Protein AF-A0A7W1FL77-F1 (afdb_monomer)

Nearest PDB structures (foldseek):
  4cj7-assembly1_B  TM=4.999E-01  e=5.040E+00  Pyrobaculum calidifontis JCM 11548
  4zyq-assembly1_A  TM=2.667E-01  e=1.550E+00  Plasmodium falciparum FcB1/Columbia
  3t8w-assembly2_G  TM=2.573E-01  e=2.393E+00  Plasmodium falciparum 3D7
  4zy2-assembly2_G  TM=2.571E-01  e=3.473E+00  Plasmodium falciparum FcB1/Columbia
  8ez4-assembly1_D  TM=2.377E-01  e=3.264E+00  Plasmodium falciparum

pLDDT: mean 81.77, std 16.33, range [45.56, 98.44]

Mean predicted aligned error: 13.85 Å

Radius of gyration: 27.22 Å; Cα contacts (8 Å, |Δi|>4): 236; chains: 1; bounding box: 48×75×90 Å

Sequence (229 aa):
MHDPAEAAADGKIDLVPMIDCVMLLLLFFILTTKFTADEKQLAALLPTNQGQGIPSETPPVIPPKDINLVVTPTGISRGLKEVDYQHTWNEIARLRGRTPPAAALRIGGSDPLLLDGSMLSSPDKAAVQRQVDAIHAYVAQELAAREEAGDRTVQSPVHIHCFSGLSWGYALVIYDAVRAYEAQYQPTTNRTTSVLADGQRTVSFAPPRLRNHTVNGSGRELWELTNLQ

Structure (mmCIF, N/CA/C/O backbone):
data_AF-A0A7W1FL77-F1
#
_entry.id   AF-A0A7W1FL77-F1
#
loop_
_atom_site.group_PDB
_atom_site.id
_atom_site.type_symbol
_atom_site.label_atom_id
_atom_site.label_alt_id
_atom_site.label_comp_id
_atom_site.label_asym_id
_atom_site.label_entity_id
_atom_site.label_seq_id
_atom_site.pdbx_PDB_ins_code
_atom_site.Cartn_x
_atom_site.Cartn_y
_atom_site.Cartn_z
_atom_site.occupancy
_atom_site.B_iso_or_equiv
_atom_site.auth_seq_id
_atom_site.auth_comp_id
_atom_site.auth_asym_id
_atom_site.auth_atom_id
_atom_site.pdbx_PDB_model_num
ATOM 1 N N . MET A 1 1 ? -25.801 51.262 -57.758 1.00 46.28 1 MET A N 1
ATOM 2 C CA . MET A 1 1 ? -24.418 51.628 -57.399 1.00 46.28 1 MET A CA 1
ATOM 3 C C . MET A 1 1 ? -24.442 51.829 -55.894 1.00 46.28 1 MET A C 1
ATOM 5 O O . MET A 1 1 ? -24.943 52.850 -55.452 1.00 46.28 1 MET A O 1
ATOM 9 N N . HIS A 1 2 ? -24.130 50.777 -55.132 1.00 49.06 2 HIS A N 1
ATOM 10 C CA . HIS A 1 2 ? -24.169 50.805 -53.666 1.00 49.06 2 HIS A CA 1
ATOM 11 C C . HIS A 1 2 ? -22.783 51.214 -53.174 1.00 49.06 2 HIS A C 1
ATOM 13 O O . HIS A 1 2 ? -21.794 50.601 -53.577 1.00 49.06 2 HIS A O 1
ATOM 19 N N . ASP A 1 3 ? -22.728 52.283 -52.389 1.00 50.16 3 ASP A N 1
ATOM 20 C CA . ASP A 1 3 ? -21.499 52.860 -51.861 1.00 50.16 3 ASP A CA 1
ATOM 21 C C . ASP A 1 3 ? -20.977 51.994 -50.693 1.00 50.16 3 ASP A C 1
ATOM 23 O O . ASP A 1 3 ? -21.697 51.803 -49.710 1.00 50.16 3 ASP A O 1
ATOM 27 N N . PRO A 1 4 ? -19.760 51.423 -50.771 1.00 58.44 4 PRO A N 1
ATOM 28 C CA . PRO A 1 4 ? -19.198 50.577 -49.715 1.00 58.44 4 PRO A CA 1
ATOM 29 C C . PRO A 1 4 ? -18.876 51.333 -48.412 1.00 58.44 4 PRO A C 1
ATOM 31 O O . PRO A 1 4 ? -18.509 50.695 -47.425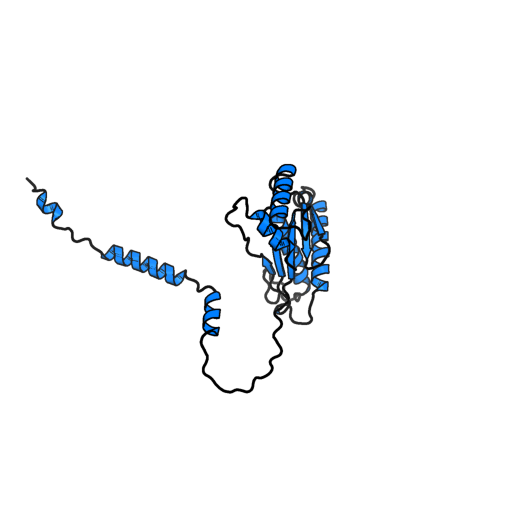 1.00 58.44 4 PRO A O 1
ATOM 34 N N . ALA A 1 5 ? -19.027 52.662 -48.376 1.00 57.00 5 ALA A N 1
ATOM 35 C CA . ALA A 1 5 ? -18.832 53.466 -47.171 1.00 57.00 5 ALA A CA 1
ATOM 36 C C . ALA A 1 5 ? -19.965 53.323 -46.130 1.00 57.00 5 ALA A C 1
ATOM 38 O O . ALA A 1 5 ? -19.712 53.479 -44.936 1.00 57.00 5 ALA A O 1
ATOM 39 N N . GLU A 1 6 ? -21.190 52.969 -46.538 1.00 53.81 6 GLU A N 1
ATOM 40 C CA . GLU A 1 6 ? -22.321 52.796 -45.604 1.00 53.81 6 GLU A CA 1
ATOM 41 C C . GLU A 1 6 ? -22.256 51.480 -44.810 1.00 53.81 6 GLU A C 1
ATOM 43 O O . GLU A 1 6 ? -22.803 51.392 -43.713 1.00 53.81 6 GLU A O 1
ATOM 48 N N . ALA A 1 7 ? -21.523 50.473 -45.296 1.00 54.53 7 ALA A N 1
ATOM 49 C CA . ALA A 1 7 ? -21.390 49.181 -44.614 1.00 54.53 7 ALA A CA 1
ATOM 50 C C . ALA A 1 7 ? -20.464 49.220 -43.379 1.00 54.53 7 ALA A C 1
ATOM 52 O O . ALA A 1 7 ? -20.457 48.279 -42.588 1.00 54.53 7 ALA A O 1
ATOM 53 N N . ALA A 1 8 ? -19.684 50.291 -43.199 1.00 54.88 8 ALA A N 1
ATOM 54 C CA . ALA A 1 8 ? -18.751 50.441 -42.078 1.00 54.88 8 ALA A CA 1
ATOM 55 C C . ALA A 1 8 ? -19.308 51.287 -40.914 1.00 54.88 8 ALA A C 1
ATOM 57 O O . ALA A 1 8 ? -18.666 51.376 -39.867 1.00 54.88 8 ALA A O 1
ATOM 58 N N . ALA A 1 9 ? -20.482 51.910 -41.078 1.00 52.78 9 ALA A N 1
ATOM 59 C CA . ALA A 1 9 ? -21.032 52.866 -40.114 1.00 52.78 9 ALA A CA 1
ATOM 60 C C . ALA A 1 9 ? -21.918 52.237 -39.023 1.00 52.78 9 ALA A C 1
ATOM 62 O O . ALA A 1 9 ? -22.192 52.898 -38.024 1.00 52.78 9 ALA A O 1
ATOM 63 N N . ASP A 1 10 ? -22.307 50.965 -39.152 1.00 55.25 10 ASP A N 1
ATOM 64 C CA . ASP A 1 10 ? -23.165 50.282 -38.169 1.00 55.25 10 ASP A CA 1
ATOM 65 C C . ASP A 1 10 ? -22.363 49.383 -37.208 1.00 55.25 10 ASP A C 1
ATOM 67 O O . ASP A 1 10 ? -22.782 48.305 -36.789 1.00 55.25 10 ASP A O 1
ATOM 71 N N . GLY A 1 11 ? -21.161 49.844 -36.846 1.00 60.62 11 GLY A N 1
ATOM 72 C CA . GLY A 1 11 ? -20.242 49.220 -35.887 1.00 60.62 11 GLY A CA 1
ATOM 73 C C . GLY A 1 11 ? -20.723 49.276 -34.433 1.00 60.62 11 GLY A C 1
ATOM 74 O O . GLY A 1 11 ? -19.930 49.527 -33.524 1.00 60.62 11 GLY A O 1
ATOM 75 N N . LYS A 1 12 ? -22.017 49.063 -34.186 1.00 62.78 12 LYS A N 1
ATOM 76 C CA . LYS A 1 12 ? -22.573 48.910 -32.844 1.00 62.78 12 LYS A CA 1
ATOM 77 C C . LYS A 1 12 ? -22.552 47.424 -32.502 1.00 62.78 12 LYS A C 1
ATOM 79 O O . LYS A 1 12 ? -23.529 46.711 -32.698 1.00 62.78 12 LYS A O 1
ATOM 84 N N . ILE A 1 13 ? -21.392 46.950 -32.044 1.00 66.62 13 ILE A N 1
ATOM 85 C CA . ILE A 1 13 ? -21.241 45.581 -31.539 1.00 66.62 13 ILE A CA 1
ATOM 86 C C . ILE A 1 13 ? -22.261 45.403 -30.414 1.00 66.62 13 ILE A C 1
ATOM 88 O O . ILE A 1 13 ? -22.186 46.087 -29.393 1.00 66.62 13 ILE A O 1
ATOM 92 N N . ASP A 1 14 ? -23.234 44.519 -30.619 1.00 63.75 14 ASP A N 1
ATOM 93 C CA . ASP A 1 14 ? -24.174 44.144 -29.575 1.00 63.75 14 ASP A CA 1
ATOM 94 C C . ASP A 1 14 ? -23.405 43.342 -28.519 1.00 63.75 14 ASP A C 1
ATOM 96 O O . ASP A 1 14 ? -22.949 42.225 -28.766 1.00 63.75 14 ASP A O 1
ATOM 100 N N . LEU A 1 15 ? -23.168 43.965 -27.365 1.00 70.44 15 LEU A N 1
ATOM 101 C CA . LEU A 1 15 ? -22.388 43.388 -26.268 1.00 70.44 15 LEU A CA 1
ATOM 102 C C . LEU A 1 15 ? -23.236 42.477 -25.371 1.00 70.44 15 LEU A C 1
ATOM 104 O O . LEU A 1 15 ? -22.684 41.813 -24.493 1.00 70.44 15 LEU A O 1
ATOM 108 N N . VAL A 1 16 ? -24.555 42.410 -25.586 1.00 80.69 16 VAL A N 1
ATOM 109 C CA . VAL A 1 16 ? -25.473 41.584 -24.786 1.00 80.69 16 VAL A CA 1
ATOM 110 C C . VAL A 1 16 ? -25.066 40.097 -24.775 1.00 80.69 16 VAL A C 1
ATOM 112 O O . VAL A 1 16 ? -24.991 39.531 -23.682 1.00 80.69 16 VAL A O 1
ATOM 115 N N . PRO A 1 17 ? -24.676 39.464 -25.903 1.00 80.75 17 PRO A N 1
ATOM 116 C CA . PRO A 1 17 ? -24.205 38.077 -25.901 1.00 80.75 17 PRO A CA 1
ATOM 117 C C . PRO A 1 17 ? -22.869 37.889 -25.166 1.00 80.75 17 PRO A C 1
ATOM 119 O O . PRO A 1 17 ? -22.618 36.837 -24.581 1.00 80.75 17 PRO A O 1
ATOM 122 N N . MET A 1 18 ? -21.996 38.905 -25.169 1.00 81.25 18 MET A N 1
ATOM 123 C CA . MET A 1 18 ? -20.723 38.841 -24.441 1.00 81.25 18 MET A CA 1
ATOM 124 C C . MET A 1 18 ? -20.934 38.914 -22.930 1.00 81.25 18 MET A C 1
ATOM 126 O O . MET A 1 18 ? -20.245 38.213 -22.190 1.00 81.25 18 MET A O 1
ATOM 130 N N . ILE A 1 19 ? -21.893 39.723 -22.472 1.00 88.00 19 ILE A N 1
ATOM 131 C CA . ILE A 1 19 ? -22.232 39.827 -21.049 1.00 88.00 19 ILE A CA 1
ATOM 132 C C . ILE A 1 19 ? -22.767 38.488 -20.534 1.00 88.00 19 ILE A C 1
ATOM 134 O O . ILE A 1 19 ? -22.337 38.043 -19.472 1.00 88.00 19 ILE A O 1
ATOM 138 N N . ASP A 1 20 ? -23.631 37.817 -21.299 1.00 84.25 20 ASP A N 1
ATOM 139 C CA . ASP A 1 20 ? -24.201 36.527 -20.894 1.00 84.25 20 ASP A CA 1
ATOM 140 C C . ASP A 1 20 ? -23.119 35.433 -20.799 1.00 84.25 20 ASP A C 1
ATOM 142 O O . ASP A 1 20 ? -23.011 34.725 -19.796 1.00 84.25 20 ASP A O 1
ATOM 146 N N . CYS A 1 21 ? -22.198 35.383 -21.769 1.00 84.75 21 CYS A N 1
ATOM 147 C CA . CYS A 1 21 ? -21.035 34.491 -21.714 1.00 84.75 21 CYS A CA 1
ATOM 148 C C . CYS A 1 21 ? -20.129 34.753 -20.498 1.00 84.75 21 CYS A C 1
ATOM 150 O O . CYS A 1 21 ? -19.699 33.808 -19.837 1.00 84.75 21 CYS A O 1
ATOM 152 N N . VAL A 1 22 ? -19.834 36.016 -20.174 1.00 89.75 22 VAL A N 1
ATOM 153 C CA . VAL A 1 22 ? -18.987 36.354 -19.015 1.00 89.75 22 VAL A CA 1
ATOM 154 C C . VAL A 1 22 ? -19.697 36.030 -17.696 1.00 89.75 22 VAL A C 1
ATOM 156 O O . VAL A 1 22 ? -19.070 35.495 -16.780 1.00 89.75 22 VAL A O 1
ATOM 159 N N . MET A 1 23 ? -21.004 36.286 -17.606 1.00 90.25 23 MET A N 1
ATOM 160 C CA . MET A 1 23 ? -21.808 35.957 -16.427 1.00 90.25 23 MET A CA 1
ATOM 161 C C . MET A 1 23 ? -21.875 34.449 -16.184 1.00 90.25 23 MET A C 1
ATOM 163 O O . MET A 1 23 ? -21.669 34.008 -15.053 1.00 90.25 23 MET A O 1
ATOM 167 N N . LEU A 1 24 ? -22.085 33.648 -17.232 1.00 86.88 24 LEU A N 1
ATOM 168 C CA . LEU A 1 24 ? -22.097 32.188 -17.125 1.00 86.88 24 LEU A CA 1
ATOM 169 C C . LEU A 1 24 ? -20.735 31.628 -16.697 1.00 86.88 24 LEU A C 1
ATOM 171 O O . LEU A 1 24 ? -20.688 30.711 -15.876 1.00 86.88 24 LEU A O 1
ATOM 175 N N . LEU A 1 25 ? -19.630 32.204 -17.180 1.00 89.81 25 LEU A N 1
ATOM 176 C CA . LEU A 1 25 ? -18.284 31.812 -16.752 1.00 89.81 25 LEU A CA 1
ATOM 177 C C . LEU A 1 25 ? -18.031 32.138 -15.274 1.00 89.81 25 LEU A C 1
ATOM 179 O O . LEU A 1 25 ? -17.494 31.300 -14.551 1.00 89.81 25 LEU A O 1
ATOM 183 N N . LEU A 1 26 ? -18.450 33.313 -14.798 1.00 89.56 26 LEU A N 1
ATOM 184 C CA . LEU A 1 26 ? -18.316 33.682 -13.385 1.00 89.56 26 LEU A CA 1
ATOM 185 C C . LEU A 1 26 ? -19.172 32.796 -12.474 1.00 89.56 26 LEU A C 1
ATOM 187 O O . LEU A 1 26 ? -18.701 32.358 -11.426 1.00 89.56 26 LEU A O 1
ATOM 191 N N . LEU A 1 27 ? -20.403 32.489 -12.883 1.00 88.94 27 LEU A N 1
ATOM 192 C CA . LEU A 1 27 ? -21.316 31.643 -12.113 1.00 88.94 27 LEU A CA 1
ATOM 193 C C . LEU A 1 27 ? -20.817 30.190 -12.070 1.00 88.94 27 LEU A C 1
ATOM 195 O O . LEU A 1 27 ? -20.848 29.554 -11.016 1.00 88.94 27 LEU A O 1
ATOM 199 N N . PHE A 1 28 ? -20.257 29.696 -13.179 1.00 88.19 28 PHE A N 1
ATOM 200 C CA . PHE A 1 28 ? -19.547 28.420 -13.221 1.00 88.19 28 PHE A CA 1
ATOM 201 C C . PHE A 1 28 ? -18.339 28.407 -12.278 1.00 88.19 28 PHE A C 1
ATOM 203 O O . PHE A 1 28 ? -18.186 27.450 -11.518 1.00 88.19 28 PHE A O 1
ATOM 210 N N . PHE A 1 29 ? -17.510 29.459 -12.269 1.00 83.44 29 PHE A N 1
ATOM 211 C CA . PHE A 1 29 ? -16.387 29.547 -11.335 1.00 83.44 29 PHE A CA 1
ATOM 212 C C . PHE A 1 29 ? -16.861 29.554 -9.883 1.00 83.44 29 PHE A C 1
ATOM 214 O O . PHE A 1 29 ? -16.390 28.718 -9.133 1.00 83.44 29 PHE A O 1
ATOM 221 N N . ILE A 1 30 ? -17.844 30.373 -9.499 1.00 84.06 30 ILE A N 1
ATOM 222 C CA . ILE A 1 30 ? -18.366 30.414 -8.118 1.00 84.06 30 ILE A CA 1
ATOM 223 C C . ILE A 1 30 ? -18.933 29.053 -7.675 1.00 84.06 30 ILE A C 1
ATOM 225 O O . ILE A 1 30 ? -18.724 28.636 -6.536 1.00 84.06 30 ILE A O 1
ATOM 229 N N . LEU A 1 31 ? -19.632 28.337 -8.564 1.00 81.38 31 LEU A N 1
ATOM 230 C CA . LEU A 1 31 ? -20.202 27.022 -8.249 1.00 81.38 31 LEU A CA 1
ATOM 231 C C . LEU A 1 31 ? -19.157 25.898 -8.203 1.00 81.38 31 LEU A C 1
ATOM 233 O O . LEU A 1 31 ? -19.352 24.915 -7.486 1.00 81.38 31 LEU A O 1
ATOM 237 N N . THR A 1 32 ? -18.069 26.009 -8.969 1.00 79.25 32 THR A N 1
ATOM 238 C CA . THR A 1 32 ? -17.025 24.971 -9.052 1.00 79.25 32 THR A CA 1
ATOM 239 C C . THR A 1 32 ? -15.808 25.257 -8.181 1.00 79.25 32 THR A C 1
ATOM 241 O O . THR A 1 32 ? -15.077 24.318 -7.850 1.00 79.25 32 THR A O 1
ATOM 244 N N . THR A 1 33 ? -15.616 26.499 -7.725 1.00 76.69 33 THR A N 1
ATOM 245 C CA . THR A 1 33 ? -14.686 26.837 -6.648 1.00 76.69 33 THR A CA 1
ATOM 246 C C . THR A 1 33 ? -15.228 26.255 -5.355 1.00 76.69 33 THR A C 1
ATOM 248 O O . THR A 1 33 ? -15.944 26.895 -4.587 1.00 76.69 33 THR A O 1
ATOM 251 N N . LYS A 1 34 ? -14.890 24.995 -5.099 1.00 55.66 34 LYS A N 1
ATOM 252 C CA . LYS A 1 34 ? -14.941 24.470 -3.745 1.00 55.66 34 LYS A CA 1
ATOM 253 C C . LYS A 1 34 ? -13.820 25.146 -2.977 1.00 55.66 34 LYS A C 1
ATOM 255 O O . LYS A 1 34 ? -12.656 24.922 -3.297 1.00 55.66 34 LYS A O 1
ATOM 260 N N . PHE A 1 35 ? -14.175 25.945 -1.976 1.00 56.44 35 PHE A N 1
ATOM 261 C CA . PHE A 1 35 ? -13.232 26.360 -0.947 1.00 56.44 35 PHE A CA 1
ATOM 262 C C . PHE A 1 35 ? -12.534 25.105 -0.413 1.00 56.44 35 PHE A C 1
ATOM 264 O O . PHE A 1 35 ? -13.157 24.241 0.212 1.00 56.44 35 PHE A O 1
ATOM 271 N N . THR A 1 36 ? -11.258 24.943 -0.753 1.00 56.34 36 THR A N 1
ATOM 272 C CA . THR A 1 36 ? -10.418 23.877 -0.219 1.00 56.34 36 THR A CA 1
ATOM 273 C C . THR A 1 36 ? -10.230 24.106 1.277 1.00 56.34 36 THR A C 1
ATOM 275 O O . THR A 1 36 ? -10.172 25.243 1.740 1.00 56.34 36 THR A O 1
ATOM 278 N N . ALA A 1 37 ? -10.161 23.017 2.046 1.00 56.38 37 ALA A N 1
ATOM 279 C CA . ALA A 1 37 ? -10.146 23.032 3.511 1.00 56.38 37 ALA A CA 1
ATOM 280 C C . ALA A 1 37 ? -9.036 23.904 4.140 1.00 56.38 37 ALA A C 1
ATOM 282 O O . ALA A 1 37 ? -9.157 24.277 5.306 1.00 56.38 37 ALA A O 1
ATOM 283 N N . ASP A 1 38 ? -8.015 24.286 3.371 1.00 53.72 38 ASP A N 1
ATOM 284 C CA . ASP A 1 38 ? -6.902 25.123 3.823 1.00 53.72 38 ASP A CA 1
ATOM 285 C C . ASP A 1 38 ? -7.310 26.559 4.206 1.00 53.72 38 ASP A C 1
ATOM 287 O O . ASP A 1 38 ? -6.657 27.173 5.046 1.00 53.72 38 ASP A O 1
ATOM 291 N N . GLU A 1 39 ? -8.440 27.092 3.724 1.00 54.25 39 GLU A N 1
ATOM 292 C CA . GLU A 1 39 ? -8.909 28.420 4.165 1.00 54.25 39 GLU A CA 1
ATOM 293 C C . GLU A 1 39 ? -9.505 28.422 5.583 1.00 54.25 39 GLU A C 1
ATOM 295 O O . GLU A 1 39 ? -9.549 29.465 6.240 1.00 54.25 39 GLU A O 1
ATOM 300 N N . LYS A 1 40 ? -9.879 27.254 6.130 1.00 53.00 40 LYS A N 1
ATOM 301 C CA . LYS A 1 40 ? -10.282 27.157 7.545 1.00 53.00 40 LYS A CA 1
ATOM 302 C C . LYS A 1 40 ? -9.113 27.382 8.506 1.00 53.00 40 LYS A C 1
ATOM 304 O O . LYS A 1 40 ? -9.356 27.724 9.661 1.00 53.00 40 LYS A O 1
ATOM 309 N N . GLN A 1 41 ? -7.865 27.247 8.052 1.00 54.91 41 GLN A N 1
ATOM 310 C CA . GLN A 1 41 ? -6.692 27.534 8.883 1.00 54.91 41 GLN A CA 1
ATOM 311 C C . GLN A 1 41 ? -6.438 29.041 9.043 1.00 54.91 41 GLN A C 1
ATOM 313 O O . GLN A 1 41 ? -5.913 29.462 10.071 1.00 54.91 41 GLN A O 1
ATOM 318 N N . LEU A 1 42 ? -6.879 29.880 8.097 1.00 53.84 42 LEU A N 1
ATOM 319 C CA . LEU A 1 42 ? -6.749 31.340 8.217 1.00 53.84 42 LEU A CA 1
ATOM 320 C C . LEU A 1 42 ? -7.703 31.935 9.264 1.00 53.84 42 LEU A C 1
ATOM 322 O O . LEU A 1 42 ? -7.358 32.921 9.911 1.00 53.84 42 LEU A O 1
ATOM 326 N N . ALA A 1 43 ? -8.854 31.302 9.513 1.00 54.22 43 ALA A N 1
ATOM 327 C CA . ALA A 1 43 ? -9.754 31.701 10.598 1.00 54.22 43 ALA A CA 1
ATOM 328 C C . ALA A 1 43 ? -9.144 31.480 11.999 1.00 54.22 43 ALA A C 1
ATOM 330 O O . ALA A 1 43 ? -9.544 32.155 12.943 1.00 54.22 43 ALA A O 1
ATOM 331 N N . ALA A 1 44 ? -8.149 30.591 12.131 1.00 58.19 44 ALA A N 1
ATOM 332 C CA . ALA A 1 44 ? -7.412 30.369 13.379 1.00 58.19 44 ALA A CA 1
ATOM 333 C C . ALA A 1 44 ? -6.303 31.411 13.631 1.00 58.19 44 ALA A C 1
ATOM 335 O O . ALA A 1 44 ? -5.767 31.478 14.735 1.00 58.19 44 ALA A O 1
ATOM 336 N N . LEU A 1 45 ? -5.961 32.230 12.628 1.00 54.41 45 LEU A N 1
ATOM 337 C CA . LEU A 1 45 ? -4.972 33.310 12.737 1.00 54.41 45 LEU A CA 1
ATOM 338 C C . LEU A 1 45 ? -5.602 34.683 13.002 1.00 54.41 45 LEU A C 1
ATOM 340 O O . LEU A 1 45 ? -4.880 35.659 13.209 1.00 54.41 45 LEU A O 1
ATOM 344 N N . LEU A 1 46 ? -6.933 34.778 13.021 1.00 52.81 46 LEU A N 1
ATOM 345 C CA . LEU A 1 46 ? -7.605 35.985 13.482 1.00 52.81 46 LEU A CA 1
ATOM 346 C C . LEU A 1 46 ? -7.581 35.993 15.016 1.00 52.81 46 LEU A C 1
ATOM 348 O O . LEU A 1 46 ? -8.063 35.037 15.625 1.00 52.81 46 LEU A O 1
ATOM 352 N N . PRO A 1 47 ? -7.042 37.042 15.664 1.00 48.62 47 PRO A N 1
ATOM 353 C CA . PRO A 1 47 ? -7.056 37.138 17.114 1.00 48.62 47 PRO A CA 1
ATOM 354 C C . PRO A 1 47 ? -8.511 37.252 17.576 1.00 48.62 47 PRO A C 1
ATOM 356 O O . PRO A 1 47 ? -9.124 38.318 17.511 1.00 48.62 47 PRO A O 1
ATOM 359 N N . THR A 1 48 ? -9.092 36.140 18.025 1.00 57.47 48 THR A N 1
ATOM 360 C CA . THR A 1 48 ? -10.372 36.163 18.725 1.00 57.47 48 THR A CA 1
ATOM 361 C C . THR A 1 48 ? -10.169 36.946 20.011 1.00 57.47 48 THR A C 1
ATOM 363 O O . THR A 1 48 ? -9.284 36.622 20.803 1.00 57.47 48 THR A O 1
ATOM 366 N N . ASN A 1 49 ? -10.958 38.009 20.159 1.00 46.84 49 ASN A N 1
ATOM 367 C CA . ASN A 1 49 ? -10.950 38.938 21.279 1.00 46.84 49 ASN A CA 1
ATOM 368 C C . ASN A 1 49 ? -10.592 38.281 22.617 1.00 46.84 49 ASN A C 1
ATOM 370 O O . ASN A 1 49 ? -11.189 37.292 23.038 1.00 46.84 49 ASN A O 1
ATOM 374 N N . GLN A 1 50 ? -9.626 38.911 23.278 1.00 51.44 50 GLN A N 1
ATOM 375 C CA . GLN A 1 50 ? -9.167 38.645 24.629 1.00 51.44 50 GLN A CA 1
ATOM 376 C C . GLN A 1 50 ? -10.344 38.605 25.616 1.00 51.44 50 GLN A C 1
ATOM 378 O O . GLN A 1 50 ? -10.847 39.636 26.054 1.00 51.44 50 GLN A O 1
ATOM 383 N N . GLY A 1 51 ? -10.747 37.399 26.002 1.00 45.56 51 GLY A N 1
ATOM 384 C CA . GLY A 1 51 ? -11.390 37.133 27.280 1.00 45.56 51 GLY A CA 1
ATOM 385 C C . GLY A 1 51 ? -10.409 36.324 28.115 1.00 45.56 51 GLY A C 1
ATOM 386 O O . GLY A 1 51 ? -10.057 35.214 27.729 1.00 45.56 51 GLY A O 1
ATOM 387 N N . GLN A 1 52 ? -9.939 36.892 29.225 1.00 50.94 52 GLN A N 1
ATOM 388 C CA . GLN A 1 52 ? -9.129 36.210 30.237 1.00 50.94 52 GLN A CA 1
ATOM 389 C C . GLN A 1 52 ? -9.960 35.098 30.900 1.00 50.94 52 GLN A C 1
ATOM 391 O O . GLN A 1 52 ? -10.493 35.258 31.994 1.00 50.94 52 GLN A O 1
ATOM 396 N N . GLY A 1 53 ? -10.108 33.974 30.208 1.00 48.97 53 GLY A N 1
ATOM 397 C CA . GLY A 1 53 ? -10.474 32.700 30.799 1.00 48.97 53 GLY A CA 1
ATOM 398 C C . GLY A 1 53 ? -9.191 31.988 31.190 1.00 48.97 53 GLY A C 1
ATOM 399 O O . GLY A 1 53 ? -8.289 31.839 30.370 1.00 48.97 53 GLY A O 1
ATOM 400 N N . ILE A 1 54 ? -9.103 31.599 32.457 1.00 49.66 54 ILE A N 1
ATOM 401 C CA . ILE A 1 54 ? -8.070 30.730 33.030 1.00 49.66 54 ILE A CA 1
ATOM 402 C C . ILE A 1 54 ? -7.745 29.610 32.024 1.00 49.66 54 ILE A C 1
ATOM 404 O O . ILE A 1 54 ? -8.692 28.999 31.521 1.00 49.66 54 ILE A O 1
ATOM 408 N N . PRO A 1 55 ? -6.465 29.329 31.707 1.00 46.91 55 PRO A N 1
ATOM 409 C CA . PRO A 1 55 ? -6.130 28.216 30.833 1.00 46.91 55 PRO A CA 1
ATOM 410 C C . PRO A 1 55 ? -6.602 26.937 31.521 1.00 46.91 55 PRO A C 1
ATOM 412 O O . PRO A 1 55 ? -6.001 26.466 32.483 1.00 46.91 55 PRO A O 1
ATOM 415 N N . SER A 1 56 ? -7.727 26.399 31.057 1.00 51.47 56 SER A N 1
ATOM 416 C CA . SER A 1 56 ? -8.029 24.996 31.268 1.00 51.47 56 SER A CA 1
ATOM 417 C C . SER A 1 56 ? -6.891 24.254 30.584 1.00 51.47 56 SER A C 1
ATOM 419 O O . SER A 1 56 ? -6.718 24.376 29.372 1.00 51.47 56 SER A O 1
ATOM 421 N N . GLU A 1 57 ? -6.064 23.570 31.373 1.00 50.06 57 GLU A N 1
ATOM 422 C CA . GLU A 1 57 ? -5.116 22.571 30.891 1.00 50.06 57 GLU A CA 1
ATOM 423 C C . GLU A 1 57 ? -5.922 21.457 30.217 1.00 50.06 57 GLU A C 1
ATOM 425 O O . GLU A 1 57 ? -6.173 20.396 30.784 1.00 50.06 57 GLU A O 1
ATOM 430 N N . THR A 1 58 ? -6.401 21.706 29.001 1.00 57.31 58 THR A N 1
ATOM 431 C CA . THR A 1 58 ? -6.804 20.627 28.118 1.00 57.31 58 THR A CA 1
ATOM 432 C C . THR A 1 58 ? -5.540 19.815 27.867 1.00 57.31 58 THR A C 1
ATOM 434 O O . THR A 1 58 ? -4.559 20.393 27.381 1.00 57.31 58 THR A O 1
ATOM 437 N N . PRO A 1 59 ? -5.517 18.516 28.221 1.00 61.78 59 PRO A N 1
ATOM 438 C CA . PRO A 1 59 ? -4.373 17.674 27.929 1.00 61.78 59 PRO A CA 1
ATOM 439 C C . PRO A 1 59 ? -4.063 17.783 26.432 1.00 61.78 59 PRO A C 1
ATOM 441 O O . PRO A 1 59 ? -4.999 17.890 25.631 1.00 61.78 59 PRO A O 1
ATOM 444 N N . PRO A 1 60 ? -2.777 17.816 26.046 1.00 61.44 60 PRO A N 1
ATOM 445 C CA . PRO A 1 60 ? -2.396 17.959 24.651 1.00 61.44 60 PRO A CA 1
ATOM 446 C C . PRO A 1 60 ? -3.117 16.883 23.842 1.00 61.44 60 PRO A C 1
ATOM 448 O O . PRO A 1 60 ? -2.960 15.693 24.112 1.00 61.44 60 PRO A O 1
ATOM 451 N N . VAL A 1 61 ? -3.946 17.307 22.885 1.00 59.38 61 VAL A N 1
ATOM 452 C CA . VAL A 1 61 ? -4.592 16.405 21.931 1.00 59.38 61 VAL A CA 1
ATOM 453 C C . VAL A 1 61 ? -3.468 15.807 21.096 1.00 59.38 61 VAL A C 1
ATOM 455 O O . VAL A 1 61 ? -2.958 16.448 20.180 1.00 59.38 61 VAL A O 1
ATOM 458 N N . ILE A 1 62 ? -3.016 14.613 21.476 1.00 60.06 62 ILE A N 1
ATOM 459 C CA . ILE A 1 62 ? -2.047 13.850 20.698 1.00 60.06 62 ILE A CA 1
ATOM 460 C C . ILE A 1 62 ? -2.771 13.493 19.395 1.00 60.06 62 ILE A C 1
ATOM 462 O O . ILE A 1 62 ? -3.805 12.823 19.459 1.00 60.06 62 ILE A O 1
ATOM 466 N N . PRO A 1 63 ? -2.310 13.978 18.229 1.00 59.25 63 PRO A N 1
ATOM 467 C CA . PRO A 1 63 ? -2.954 13.649 16.969 1.00 59.25 63 PRO A CA 1
ATOM 468 C C . PRO A 1 63 ? -2.955 12.123 16.787 1.00 59.25 63 PRO A C 1
ATOM 470 O O . PRO A 1 63 ? -1.947 11.487 17.118 1.00 59.25 63 PRO A O 1
ATOM 473 N N . PRO A 1 64 ? -4.059 11.530 16.292 1.00 64.25 64 PRO A N 1
ATOM 474 C CA . PRO A 1 64 ? -4.143 10.093 16.067 1.00 64.25 64 PRO A CA 1
ATOM 475 C C . PRO A 1 64 ? -2.952 9.619 15.241 1.00 64.25 64 PRO A C 1
ATOM 477 O O . PRO A 1 64 ? -2.579 10.244 14.247 1.00 64.25 64 PRO A O 1
ATOM 480 N N . LYS A 1 65 ? -2.319 8.530 15.671 1.00 84.25 65 LYS A N 1
ATOM 481 C CA . LYS A 1 65 ? -1.176 7.980 14.952 1.00 84.25 65 LYS A CA 1
ATOM 482 C C . LYS A 1 65 ? -1.678 7.242 13.716 1.00 84.25 65 LYS A C 1
ATOM 484 O O . LYS A 1 65 ? -2.154 6.117 13.837 1.00 84.25 65 LYS A O 1
ATOM 489 N N . ASP A 1 66 ? -1.545 7.859 12.550 1.00 91.25 66 ASP A N 1
ATOM 490 C CA . ASP A 1 66 ? -1.890 7.265 11.257 1.00 91.25 66 ASP A CA 1
ATOM 491 C C . ASP A 1 66 ? -1.235 5.886 11.052 1.00 91.25 66 ASP A C 1
ATOM 493 O O . ASP A 1 66 ? -0.054 5.682 11.354 1.00 91.25 66 ASP A O 1
ATOM 497 N N . ILE A 1 67 ? -1.989 4.931 10.494 1.00 94.56 67 ILE A N 1
ATOM 498 C CA . ILE A 1 67 ? -1.456 3.623 10.099 1.00 94.56 67 ILE A CA 1
ATOM 499 C C . ILE A 1 67 ? -1.098 3.657 8.615 1.00 94.56 67 ILE A C 1
ATOM 501 O O . ILE A 1 67 ? -1.963 3.593 7.739 1.00 94.56 67 ILE A O 1
ATOM 505 N N . ASN A 1 68 ? 0.202 3.712 8.334 1.00 95.44 68 ASN A N 1
ATOM 506 C CA . ASN A 1 68 ? 0.728 3.745 6.974 1.00 95.44 68 ASN A CA 1
ATOM 507 C C . ASN A 1 68 ? 1.016 2.328 6.450 1.00 95.44 68 ASN A C 1
ATOM 509 O O . ASN A 1 68 ? 1.888 1.622 6.968 1.00 95.44 68 ASN A O 1
ATOM 513 N N . LEU A 1 69 ? 0.303 1.933 5.392 1.00 97.00 69 LEU A N 1
ATOM 514 C CA . LEU A 1 69 ? 0.570 0.729 4.604 1.00 97.00 69 LEU A CA 1
ATOM 515 C C . LEU A 1 69 ? 1.349 1.166 3.372 1.00 97.00 69 LEU A C 1
ATOM 517 O O . LEU A 1 69 ? 0.819 1.865 2.513 1.00 97.00 69 LEU A O 1
ATOM 521 N N . VAL A 1 70 ? 2.615 0.781 3.299 1.00 96.44 70 VAL A N 1
ATOM 522 C CA . VAL A 1 70 ? 3.552 1.243 2.279 1.00 96.44 70 VAL A CA 1
ATOM 523 C C . VAL A 1 70 ? 3.913 0.091 1.353 1.00 96.44 70 VAL A C 1
ATOM 525 O O . VAL A 1 70 ? 4.387 -0.947 1.809 1.00 96.44 70 VAL A O 1
ATOM 528 N N . VAL A 1 71 ? 3.733 0.298 0.051 1.00 96.19 71 VAL A N 1
ATOM 529 C CA . VAL A 1 71 ? 4.072 -0.662 -1.002 1.00 96.19 71 VAL A CA 1
ATOM 530 C C . VAL A 1 71 ? 5.210 -0.111 -1.849 1.00 96.19 71 VAL A C 1
ATOM 532 O O . VAL A 1 71 ? 5.039 0.875 -2.571 1.00 96.19 71 VAL A O 1
ATOM 535 N N . THR A 1 72 ? 6.364 -0.767 -1.785 1.00 95.50 72 THR A N 1
ATOM 536 C CA . THR A 1 72 ? 7.565 -0.421 -2.560 1.00 95.50 72 THR A CA 1
ATOM 537 C C . THR A 1 72 ? 7.991 -1.585 -3.454 1.00 95.50 72 THR A C 1
ATOM 539 O O . THR A 1 72 ? 7.614 -2.729 -3.205 1.00 95.50 72 THR A O 1
ATOM 542 N N . PRO A 1 73 ? 8.763 -1.349 -4.528 1.00 94.94 73 PRO A N 1
ATOM 543 C CA . PRO A 1 73 ? 9.348 -2.445 -5.288 1.00 94.94 73 PRO A CA 1
ATOM 544 C C . PRO A 1 73 ? 10.348 -3.231 -4.427 1.00 94.94 73 PRO A C 1
ATOM 546 O O . PRO A 1 73 ? 11.029 -2.673 -3.565 1.00 94.94 73 PRO A O 1
ATOM 549 N N . THR A 1 74 ? 10.463 -4.538 -4.667 1.00 94.06 74 THR A N 1
ATOM 550 C CA . THR A 1 74 ? 11.477 -5.369 -3.990 1.00 94.06 74 THR A CA 1
ATOM 551 C C . THR A 1 74 ? 12.896 -4.913 -4.337 1.00 94.06 74 THR A C 1
ATOM 553 O O . THR A 1 74 ? 13.142 -4.513 -5.475 1.00 94.06 74 THR A O 1
ATOM 556 N N . GLY A 1 75 ? 13.838 -5.066 -3.403 1.00 89.69 75 GLY A N 1
ATOM 557 C CA . GLY A 1 75 ? 15.245 -4.681 -3.596 1.00 89.69 75 GLY A CA 1
ATOM 558 C C . GLY A 1 75 ? 15.563 -3.243 -3.177 1.00 89.69 75 GLY A C 1
ATOM 559 O O . GLY A 1 75 ? 16.698 -2.803 -3.317 1.00 89.69 75 GLY A O 1
ATOM 560 N N . ILE A 1 76 ? 14.577 -2.523 -2.643 1.00 90.69 76 ILE A N 1
ATOM 561 C CA . ILE A 1 76 ? 14.753 -1.194 -2.065 1.00 90.69 76 ILE A CA 1
ATOM 562 C C . ILE A 1 76 ? 15.067 -1.326 -0.570 1.00 90.69 76 ILE A C 1
ATOM 564 O O . ILE A 1 76 ? 14.209 -1.730 0.216 1.00 90.69 76 ILE A O 1
ATOM 568 N N . SER A 1 77 ? 16.293 -0.977 -0.180 1.00 88.38 77 SER A N 1
ATOM 569 C CA . SER A 1 77 ? 16.743 -0.972 1.220 1.00 88.38 77 SER A CA 1
ATOM 570 C C . SER A 1 77 ? 16.505 0.385 1.877 1.00 88.38 77 SER A C 1
ATOM 572 O O . SER A 1 77 ? 16.676 1.419 1.237 1.00 88.38 77 SER A O 1
ATOM 574 N N . ARG A 1 78 ? 16.149 0.396 3.169 1.00 89.88 78 ARG A N 1
ATOM 575 C CA . ARG A 1 78 ? 16.000 1.642 3.944 1.00 89.88 78 ARG A CA 1
ATOM 576 C C . ARG A 1 78 ? 17.363 2.284 4.219 1.00 89.88 78 ARG A C 1
ATOM 578 O O . ARG A 1 78 ? 18.377 1.595 4.290 1.00 89.88 78 ARG A O 1
ATOM 585 N N . GLY A 1 79 ? 17.361 3.598 4.445 1.00 89.38 79 GLY A N 1
ATOM 586 C CA . GLY A 1 79 ? 18.551 4.355 4.856 1.00 89.38 79 GLY A CA 1
ATOM 587 C C . GLY A 1 79 ? 19.441 4.834 3.707 1.00 89.38 79 GLY A C 1
ATOM 588 O O . GLY A 1 79 ? 20.491 5.421 3.960 1.00 89.38 79 GLY A O 1
ATOM 589 N N . LEU A 1 80 ? 19.026 4.617 2.458 1.00 91.25 80 LEU A N 1
ATOM 590 C CA . LEU A 1 80 ? 19.703 5.158 1.283 1.00 91.25 80 LEU A CA 1
ATOM 591 C C . LEU A 1 80 ? 19.394 6.653 1.101 1.00 91.25 80 LEU A C 1
ATOM 593 O O . LEU A 1 80 ? 18.381 7.164 1.594 1.00 91.25 80 LEU A O 1
ATOM 597 N N . LYS A 1 81 ? 20.263 7.371 0.380 1.00 93.31 81 LYS A N 1
ATOM 598 C CA . LYS A 1 81 ? 19.974 8.754 -0.022 1.00 93.31 81 LYS A CA 1
ATOM 599 C C . LYS A 1 81 ? 18.992 8.754 -1.192 1.00 93.31 81 LYS A C 1
ATOM 601 O O . LYS A 1 81 ? 18.893 7.788 -1.941 1.00 93.31 81 LYS A O 1
ATOM 606 N N . GLU A 1 82 ? 18.302 9.873 -1.389 1.00 91.81 82 GLU A N 1
ATOM 607 C CA . GLU A 1 82 ? 17.345 10.059 -2.490 1.00 91.81 82 GLU A CA 1
ATOM 608 C C . GLU A 1 82 ? 17.922 9.678 -3.867 1.00 91.81 82 GLU A C 1
ATOM 610 O O . GLU A 1 82 ? 17.286 8.971 -4.648 1.00 91.81 82 GLU A O 1
ATOM 615 N N . VAL A 1 83 ? 19.164 10.087 -4.140 1.00 92.12 83 VAL A N 1
ATOM 616 C CA . VAL A 1 83 ? 19.860 9.794 -5.404 1.00 92.12 83 VAL A CA 1
ATOM 617 C C . VAL A 1 83 ? 20.080 8.289 -5.593 1.00 92.12 83 VAL A C 1
ATOM 619 O O . VAL A 1 83 ? 19.877 7.764 -6.688 1.00 92.12 83 VAL A O 1
ATOM 622 N N . ASP A 1 84 ? 20.415 7.568 -4.523 1.00 93.88 84 ASP A N 1
ATOM 623 C CA . ASP A 1 84 ? 20.652 6.123 -4.566 1.00 93.88 84 ASP A CA 1
ATOM 624 C C . ASP A 1 84 ? 19.353 5.350 -4.853 1.00 93.88 84 ASP A C 1
ATOM 626 O O . ASP A 1 84 ? 19.365 4.355 -5.585 1.00 93.88 84 ASP A O 1
ATOM 630 N N . TYR A 1 85 ? 18.207 5.836 -4.359 1.00 93.19 85 TYR A N 1
ATOM 631 C CA . TYR A 1 85 ? 16.899 5.274 -4.709 1.00 93.19 85 TYR A CA 1
ATOM 632 C C . TYR A 1 85 ? 16.582 5.435 -6.196 1.00 93.19 85 TYR A C 1
ATOM 634 O O . TYR A 1 85 ? 16.082 4.494 -6.816 1.00 93.19 85 TYR A O 1
ATOM 642 N N . GLN A 1 86 ? 16.915 6.584 -6.797 1.00 92.62 86 GLN A N 1
ATOM 643 C CA . GLN A 1 86 ? 16.748 6.779 -8.239 1.00 92.62 86 GLN A CA 1
ATOM 644 C C . GLN A 1 86 ? 17.628 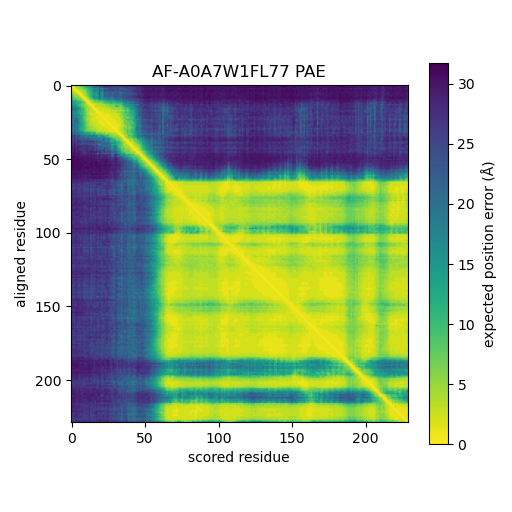5.810 -9.041 1.00 92.62 86 GLN A C 1
ATOM 646 O O . GLN A 1 86 ? 17.154 5.214 -10.010 1.00 92.62 86 GLN A O 1
ATOM 651 N N . HIS A 1 87 ? 18.891 5.621 -8.642 1.00 93.00 87 HIS A N 1
ATOM 652 C CA . HIS A 1 87 ? 19.790 4.664 -9.295 1.00 93.00 87 HIS A CA 1
ATOM 653 C C . HIS A 1 87 ? 19.269 3.230 -9.194 1.00 93.00 87 HIS A C 1
ATOM 655 O O . HIS A 1 87 ? 19.185 2.539 -10.211 1.00 93.00 87 HIS A O 1
ATOM 661 N N . THR A 1 88 ? 18.845 2.821 -7.997 1.00 92.19 88 THR A N 1
ATOM 662 C CA . THR A 1 88 ? 18.287 1.485 -7.754 1.00 92.19 88 THR A CA 1
ATOM 663 C C . THR A 1 88 ? 17.019 1.264 -8.581 1.00 92.19 88 THR A C 1
ATOM 665 O O . THR A 1 88 ? 16.857 0.220 -9.211 1.00 92.19 88 THR A O 1
ATOM 668 N N . TRP A 1 89 ? 16.136 2.265 -8.658 1.00 91.81 89 TRP A N 1
ATOM 669 C CA . TRP A 1 89 ? 14.938 2.194 -9.494 1.00 91.81 89 TRP A CA 1
ATOM 670 C C . TRP A 1 89 ? 15.267 2.073 -10.982 1.00 91.81 89 TRP A C 1
ATOM 672 O O . TRP A 1 89 ? 14.700 1.222 -11.666 1.00 91.81 89 TRP A O 1
ATOM 682 N N . ASN A 1 90 ? 16.205 2.877 -11.486 1.00 91.75 90 ASN A N 1
ATOM 683 C CA . ASN A 1 90 ? 16.636 2.806 -12.881 1.00 91.75 90 ASN A CA 1
ATOM 684 C C . ASN A 1 90 ? 17.217 1.424 -13.218 1.00 91.75 90 ASN A C 1
ATOM 686 O O . ASN A 1 90 ? 16.968 0.897 -14.303 1.00 91.75 90 ASN A O 1
ATOM 690 N N . GLU A 1 91 ? 17.959 0.815 -12.291 1.00 91.56 91 GLU A N 1
ATOM 691 C CA . GLU A 1 91 ? 18.484 -0.538 -12.455 1.00 91.56 91 GLU A CA 1
ATOM 692 C C . GLU A 1 91 ? 17.369 -1.591 -12.474 1.00 91.56 91 GLU A C 1
ATOM 694 O O . GLU A 1 91 ? 17.333 -2.419 -13.388 1.00 91.56 91 GLU A O 1
ATOM 699 N N . ILE A 1 92 ? 16.420 -1.524 -11.534 1.00 88.94 92 ILE A N 1
ATOM 700 C CA . ILE A 1 92 ? 15.244 -2.408 -11.507 1.00 88.94 92 ILE A CA 1
ATOM 701 C C . ILE A 1 92 ? 14.456 -2.278 -12.812 1.00 88.94 92 ILE A C 1
ATOM 703 O O . ILE A 1 92 ? 14.146 -3.292 -13.439 1.00 88.94 92 ILE A O 1
ATOM 707 N N . ALA A 1 93 ? 14.183 -1.049 -13.253 1.00 88.25 93 ALA A N 1
ATOM 708 C CA . ALA A 1 93 ? 13.442 -0.773 -14.477 1.00 88.25 93 ALA A CA 1
ATOM 709 C C . ALA A 1 93 ? 14.169 -1.302 -15.724 1.00 88.25 93 ALA A C 1
ATOM 711 O O . ALA A 1 93 ? 13.534 -1.817 -16.647 1.00 88.25 93 ALA A O 1
ATOM 712 N N . ARG A 1 94 ? 15.506 -1.216 -15.744 1.00 89.19 94 ARG A N 1
ATOM 713 C CA . ARG A 1 94 ? 16.348 -1.753 -16.821 1.00 89.19 94 ARG A CA 1
ATOM 714 C C . ARG A 1 94 ? 16.341 -3.282 -16.854 1.00 89.19 94 ARG A C 1
ATOM 716 O O . ARG A 1 94 ? 16.287 -3.853 -17.937 1.00 89.19 94 ARG A O 1
ATOM 723 N N . LEU A 1 95 ? 16.427 -3.936 -15.694 1.00 87.12 95 LEU A N 1
ATOM 724 C CA . LEU A 1 95 ? 16.550 -5.395 -15.595 1.00 87.12 95 LEU A CA 1
ATOM 725 C C . LEU A 1 95 ? 15.205 -6.125 -15.695 1.00 87.12 95 LEU A C 1
ATOM 727 O O . LEU A 1 95 ? 15.149 -7.221 -16.245 1.00 87.12 95 LEU A O 1
ATOM 731 N N . ARG A 1 96 ? 14.134 -5.549 -15.138 1.00 81.56 96 ARG A N 1
ATOM 732 C CA . ARG A 1 96 ? 12.827 -6.212 -14.964 1.00 81.56 96 ARG A CA 1
ATOM 733 C C . ARG A 1 96 ? 11.697 -5.557 -15.762 1.00 81.56 96 ARG A C 1
ATOM 735 O O . ARG A 1 96 ? 10.562 -6.019 -15.696 1.00 81.56 96 ARG A O 1
ATOM 742 N N . GLY A 1 97 ? 11.995 -4.504 -16.520 1.00 80.94 97 GLY A N 1
ATOM 743 C CA . GLY A 1 97 ? 10.995 -3.702 -17.218 1.00 80.94 97 GLY A CA 1
ATOM 744 C C . GLY A 1 97 ? 10.306 -2.687 -16.303 1.00 80.94 97 GLY A C 1
ATOM 745 O O . GLY A 1 97 ? 10.629 -2.549 -15.126 1.00 80.94 97 GLY A O 1
ATOM 746 N N . ARG A 1 98 ? 9.343 -1.942 -16.861 1.00 73.06 98 ARG A N 1
ATOM 747 C CA . ARG A 1 98 ? 8.695 -0.812 -16.166 1.00 73.06 98 ARG A CA 1
ATOM 748 C C . ARG A 1 98 ? 7.820 -1.215 -14.978 1.00 73.06 98 ARG A C 1
ATOM 750 O O . ARG A 1 98 ? 7.604 -0.385 -14.106 1.00 73.06 98 ARG A O 1
ATOM 757 N N . THR A 1 99 ? 7.329 -2.450 -14.943 1.00 76.56 99 THR A N 1
ATOM 758 C CA . THR A 1 99 ? 6.467 -2.969 -13.875 1.00 76.56 99 THR A CA 1
ATOM 759 C C . THR A 1 99 ? 7.162 -4.133 -13.176 1.00 76.56 99 THR A C 1
ATOM 761 O O . THR A 1 99 ? 7.136 -5.251 -13.694 1.00 76.56 99 THR A O 1
ATOM 764 N N . PRO A 1 100 ? 7.792 -3.895 -12.011 1.00 81.62 100 PRO A N 1
ATOM 765 C CA . PRO A 1 100 ? 8.430 -4.944 -11.232 1.00 81.62 100 PRO A CA 1
ATOM 766 C C . PRO A 1 100 ? 7.433 -6.071 -10.921 1.00 81.62 100 PRO A C 1
ATOM 768 O O . PRO A 1 100 ? 6.315 -5.791 -10.476 1.00 81.62 100 PRO A O 1
ATOM 771 N N . PRO A 1 101 ? 7.829 -7.343 -11.098 1.00 84.19 101 PRO A N 1
ATOM 772 C CA . PRO A 1 101 ? 6.942 -8.478 -10.860 1.00 84.19 101 PRO A CA 1
ATOM 773 C C . PRO A 1 101 ? 6.674 -8.718 -9.374 1.00 84.19 101 PRO A C 1
ATOM 775 O O . PRO A 1 101 ? 5.789 -9.495 -9.057 1.00 84.19 101 PRO A O 1
ATOM 778 N N . ALA A 1 102 ? 7.416 -8.074 -8.471 1.00 93.31 102 ALA A N 1
ATOM 779 C CA . ALA A 1 102 ? 7.241 -8.221 -7.037 1.00 93.31 102 ALA A CA 1
ATOM 780 C C . ALA A 1 102 ? 7.317 -6.871 -6.319 1.00 93.31 102 ALA A C 1
ATOM 782 O O . ALA A 1 102 ? 8.065 -5.968 -6.719 1.00 93.31 102 ALA A O 1
ATOM 783 N N . ALA A 1 103 ? 6.571 -6.769 -5.227 1.00 95.62 103 ALA A N 1
ATOM 784 C CA . ALA A 1 103 ? 6.549 -5.628 -4.326 1.00 95.62 103 ALA A CA 1
ATOM 785 C C . ALA A 1 103 ? 6.750 -6.080 -2.872 1.00 95.62 103 ALA A C 1
ATOM 787 O O . ALA A 1 103 ? 6.672 -7.263 -2.554 1.00 95.62 103 ALA A O 1
ATOM 788 N N . ALA A 1 104 ? 7.037 -5.136 -1.990 1.00 96.81 104 ALA A N 1
ATOM 789 C CA . ALA A 1 104 ? 7.135 -5.323 -0.554 1.00 96.81 104 ALA A CA 1
ATOM 790 C C . ALA A 1 104 ? 6.064 -4.454 0.113 1.00 96.81 104 ALA A C 1
ATOM 792 O O . ALA A 1 104 ? 6.054 -3.236 -0.073 1.00 96.81 104 ALA A O 1
ATOM 793 N N . LEU A 1 105 ? 5.159 -5.083 0.862 1.00 97.50 105 LEU A N 1
ATOM 794 C CA . LEU A 1 105 ? 4.173 -4.417 1.707 1.00 97.50 105 LEU A CA 1
ATOM 795 C C . LEU A 1 105 ? 4.735 -4.287 3.118 1.00 97.50 105 LEU A C 1
ATOM 797 O O . LEU A 1 105 ? 5.072 -5.286 3.742 1.00 97.50 105 LEU A O 1
ATOM 801 N N . ARG A 1 106 ? 4.778 -3.067 3.641 1.00 95.88 106 ARG A N 1
ATOM 802 C CA . ARG A 1 106 ? 5.180 -2.769 5.015 1.00 95.88 106 ARG A CA 1
ATOM 803 C C . ARG A 1 106 ? 4.070 -2.019 5.735 1.00 95.88 106 ARG A C 1
ATOM 805 O O . ARG A 1 106 ? 3.506 -1.082 5.177 1.00 95.88 106 ARG A O 1
ATOM 812 N N . ILE A 1 107 ? 3.806 -2.385 6.987 1.00 96.00 107 ILE A N 1
ATOM 813 C CA . ILE A 1 107 ? 2.810 -1.720 7.835 1.00 96.00 107 ILE A CA 1
ATOM 814 C C . ILE A 1 107 ? 3.526 -1.131 9.048 1.00 96.00 107 ILE A C 1
ATOM 816 O O . ILE A 1 107 ? 3.960 -1.839 9.955 1.00 96.00 107 ILE A O 1
ATOM 820 N N . GLY A 1 108 ? 3.714 0.186 9.051 1.00 89.06 108 GLY A N 1
ATOM 821 C CA . GLY A 1 108 ? 4.533 0.878 10.045 1.00 89.06 108 GLY A CA 1
ATOM 822 C C . GLY A 1 108 ? 5.958 0.319 10.185 1.00 89.06 108 GLY A C 1
ATOM 823 O O . GLY A 1 108 ? 6.720 0.300 9.217 1.00 89.06 108 GLY A O 1
ATOM 824 N N . GLY A 1 109 ? 6.350 -0.124 11.383 1.00 87.12 109 GLY A N 1
ATOM 825 C CA . GLY A 1 109 ? 7.702 -0.628 11.676 1.00 87.12 109 GLY A CA 1
ATOM 826 C C . GLY A 1 109 ? 7.959 -2.115 11.398 1.00 87.12 109 GLY A C 1
ATOM 827 O O . GLY A 1 109 ? 9.085 -2.552 11.612 1.00 87.12 109 GLY A O 1
ATOM 828 N N . SER A 1 110 ? 6.954 -2.877 10.964 1.00 92.38 110 SER A N 1
ATOM 829 C CA . SER A 1 110 ? 7.034 -4.341 10.850 1.00 92.38 110 SER A CA 1
ATOM 830 C C . SER A 1 110 ? 7.863 -4.820 9.658 1.00 92.38 110 SER A C 1
ATOM 832 O O . SER A 1 110 ? 8.118 -4.064 8.712 1.00 92.38 110 SER A O 1
ATOM 834 N N . ASP A 1 111 ? 8.247 -6.098 9.691 1.00 94.00 111 ASP A N 1
ATOM 835 C CA . ASP A 1 111 ? 8.940 -6.750 8.582 1.00 94.00 111 ASP A CA 1
ATOM 836 C C . ASP A 1 111 ? 8.054 -6.781 7.328 1.00 94.00 111 ASP A C 1
ATOM 838 O O . ASP A 1 111 ? 6.848 -7.042 7.428 1.00 94.00 111 ASP A O 1
ATOM 842 N N . PRO A 1 112 ? 8.618 -6.501 6.140 1.00 95.75 112 PRO A N 1
ATOM 843 C CA . PRO A 1 112 ? 7.835 -6.413 4.921 1.00 95.75 112 PRO A CA 1
ATOM 844 C C . PRO A 1 112 ? 7.355 -7.789 4.441 1.00 95.75 112 PRO A C 1
ATOM 846 O O . PRO A 1 112 ? 8.145 -8.725 4.309 1.00 95.75 112 PRO A O 1
ATOM 849 N N . LEU A 1 113 ? 6.077 -7.882 4.071 1.00 97.06 113 LEU A N 1
ATOM 850 C CA . LEU A 1 113 ? 5.525 -9.015 3.335 1.00 97.06 113 LEU A CA 1
ATOM 851 C C . LEU A 1 113 ? 5.862 -8.885 1.845 1.00 97.06 113 LEU A C 1
ATOM 853 O O . LEU A 1 113 ? 5.567 -7.867 1.215 1.00 97.06 113 LEU A O 1
ATOM 857 N N . LEU A 1 114 ? 6.435 -9.934 1.256 1.00 96.62 114 LEU A N 1
ATOM 858 C CA . LEU A 1 114 ? 6.701 -9.977 -0.179 1.00 96.62 114 LEU A CA 1
ATOM 859 C C . LEU A 1 114 ? 5.419 -10.305 -0.959 1.00 96.62 114 LEU A C 1
ATOM 861 O O . LEU A 1 114 ? 4.761 -11.317 -0.721 1.00 96.62 114 LEU A O 1
ATOM 865 N N . LEU A 1 115 ? 5.086 -9.442 -1.914 1.00 95.50 115 LEU A N 1
ATOM 866 C CA . LEU A 1 115 ? 3.964 -9.586 -2.831 1.00 95.50 115 LEU A CA 1
ATOM 867 C C . LEU A 1 115 ? 4.488 -10.034 -4.192 1.00 95.50 115 LEU A C 1
ATOM 869 O O . LEU A 1 115 ? 5.263 -9.314 -4.819 1.00 95.50 115 LEU A O 1
ATOM 873 N N . ASP A 1 116 ? 4.034 -11.189 -4.668 1.00 93.75 116 ASP A N 1
ATOM 874 C CA . ASP A 1 116 ? 4.335 -11.661 -6.017 1.00 93.75 116 ASP A CA 1
ATOM 875 C C . ASP A 1 116 ? 3.211 -11.250 -6.983 1.00 93.75 116 ASP A C 1
ATOM 877 O O . ASP A 1 116 ? 2.113 -11.809 -6.985 1.00 93.75 116 ASP A O 1
ATOM 881 N N . GLY A 1 117 ? 3.472 -10.242 -7.812 1.00 90.06 117 GLY A N 1
ATOM 882 C CA . GLY A 1 117 ? 2.536 -9.755 -8.824 1.00 90.06 117 GLY A CA 1
ATOM 883 C C . GLY A 1 117 ? 2.309 -10.728 -9.976 1.00 90.06 117 GLY A C 1
ATOM 884 O O . GLY A 1 117 ? 1.256 -10.663 -10.618 1.00 90.06 117 GLY A O 1
ATOM 885 N N . SER A 1 118 ? 3.243 -11.654 -10.224 1.00 90.88 118 SER A N 1
ATOM 886 C CA . SER A 1 118 ? 3.027 -12.724 -11.202 1.00 90.88 118 SER A CA 1
ATOM 887 C C . SER A 1 118 ? 1.960 -13.705 -10.710 1.00 90.88 118 SER A C 1
ATOM 889 O O . SER A 1 118 ? 1.089 -14.102 -11.483 1.00 90.88 118 SER A O 1
ATOM 891 N N . MET A 1 119 ? 1.944 -13.983 -9.402 1.00 91.12 119 MET A N 1
ATOM 892 C CA . MET A 1 119 ? 0.917 -14.805 -8.760 1.00 91.12 119 MET A CA 1
ATOM 893 C C . MET A 1 119 ? -0.450 -14.120 -8.769 1.00 91.12 119 MET A C 1
ATOM 895 O O . MET A 1 119 ? -1.443 -14.788 -9.036 1.00 91.12 119 MET A O 1
ATOM 899 N N . LEU A 1 120 ? -0.515 -12.798 -8.564 1.00 89.75 120 LEU A N 1
ATOM 900 C CA . LEU A 1 120 ? -1.775 -12.037 -8.636 1.00 89.75 120 LEU A CA 1
ATOM 901 C C . LEU A 1 120 ? -2.378 -11.980 -10.048 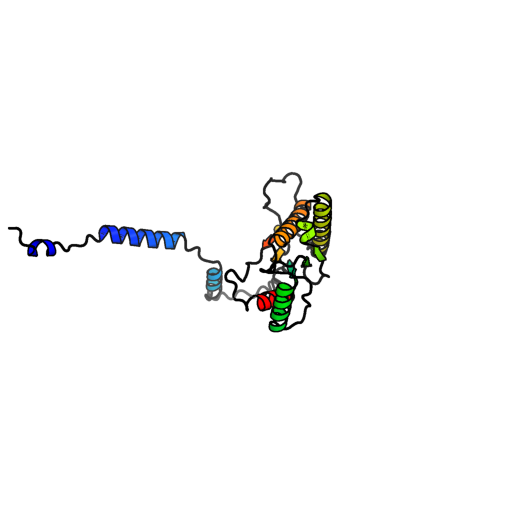1.00 89.75 120 LEU A C 1
ATOM 903 O O . LEU A 1 120 ? -3.583 -11.791 -10.193 1.00 89.75 120 LEU A O 1
ATOM 907 N N . SER A 1 121 ? -1.552 -12.149 -11.082 1.00 89.62 121 SER A N 1
ATOM 908 C CA . SER A 1 121 ? -1.981 -12.152 -12.489 1.00 89.62 121 SER A CA 1
ATOM 909 C C . SER A 1 121 ? -2.103 -13.569 -13.070 1.00 89.62 121 SER A C 1
ATOM 911 O O . SER A 1 121 ? -2.292 -13.728 -14.277 1.00 89.62 121 SER A O 1
ATOM 913 N N . SER A 1 122 ? -1.956 -14.601 -12.234 1.00 93.38 122 SER A N 1
ATOM 914 C CA . SER A 1 122 ? -1.964 -16.000 -12.658 1.00 93.38 122 SER A CA 1
ATOM 915 C C . SER A 1 122 ? -3.360 -16.446 -13.123 1.00 93.38 122 SER A C 1
ATOM 917 O O . SER A 1 122 ? -4.362 -16.062 -12.516 1.00 93.38 122 SER A O 1
ATOM 919 N N . PRO A 1 123 ? -3.467 -17.308 -14.155 1.00 95.12 123 PRO A N 1
ATOM 920 C CA . PRO A 1 123 ? -4.736 -17.942 -14.514 1.00 95.12 123 PRO A CA 1
ATOM 921 C C . PRO A 1 123 ? -5.210 -18.964 -13.463 1.00 95.12 123 PRO A C 1
ATOM 923 O O . PRO A 1 123 ? -6.390 -19.323 -13.445 1.00 95.12 123 PRO A O 1
ATOM 926 N N . ASP A 1 124 ? -4.314 -19.441 -12.590 1.00 97.00 124 ASP A N 1
ATOM 927 C CA . ASP A 1 124 ? -4.659 -20.347 -11.494 1.00 97.00 124 ASP A CA 1
ATOM 928 C C . ASP A 1 124 ? -5.333 -19.577 -10.350 1.00 97.00 124 ASP A C 1
ATOM 930 O O . ASP A 1 124 ? -4.686 -19.024 -9.458 1.00 97.00 124 ASP A O 1
ATOM 934 N N . LYS A 1 125 ? -6.669 -19.597 -10.356 1.00 96.56 125 LYS A N 1
ATOM 935 C CA . LYS A 1 125 ? -7.507 -18.957 -9.334 1.00 96.56 125 LYS A CA 1
ATOM 936 C C . LYS A 1 125 ? -7.204 -19.437 -7.912 1.00 96.56 125 LYS A C 1
ATOM 938 O O . LYS A 1 125 ? -7.331 -18.647 -6.983 1.00 96.56 125 LYS A O 1
ATOM 943 N N . ALA A 1 126 ? -6.803 -20.695 -7.721 1.00 96.69 126 ALA A N 1
ATOM 944 C CA . ALA A 1 126 ? -6.494 -21.219 -6.391 1.00 96.69 126 ALA A CA 1
ATOM 945 C C . ALA A 1 126 ? -5.135 -20.710 -5.884 1.00 96.69 126 ALA A C 1
ATOM 947 O O . ALA A 1 126 ? -4.967 -20.465 -4.689 1.00 96.69 126 ALA A O 1
ATOM 948 N N . ALA A 1 127 ? -4.156 -20.528 -6.774 1.00 94.25 127 ALA A N 1
ATOM 949 C CA . ALA A 1 127 ? -2.900 -19.861 -6.432 1.00 94.25 127 ALA A CA 1
ATOM 950 C C . ALA A 1 127 ? -3.118 -18.376 -6.102 1.00 94.25 127 ALA A C 1
ATOM 952 O O . ALA A 1 127 ? -2.615 -17.915 -5.077 1.00 94.25 127 ALA A O 1
ATOM 953 N N . VAL A 1 128 ? -3.917 -17.667 -6.911 1.00 95.56 128 VAL A N 1
ATOM 954 C CA . VAL A 1 128 ? -4.293 -16.265 -6.651 1.00 95.56 128 VAL A CA 1
ATOM 955 C C . VAL A 1 128 ? -4.972 -16.145 -5.288 1.00 95.56 128 VAL A C 1
ATOM 957 O O . VAL A 1 128 ? -4.544 -15.335 -4.471 1.00 95.56 128 VAL A O 1
ATOM 960 N N . GLN A 1 129 ? -5.974 -16.987 -5.007 1.00 96.56 129 GLN A N 1
ATOM 961 C CA . GLN A 1 129 ? -6.709 -16.940 -3.743 1.00 96.56 129 GLN A CA 1
ATOM 962 C C . GLN A 1 129 ? -5.790 -17.165 -2.539 1.00 96.56 129 GLN A C 1
ATOM 964 O O . GLN A 1 129 ? -5.845 -16.390 -1.596 1.00 96.56 129 GLN A O 1
ATOM 969 N N . ARG A 1 130 ? -4.881 -18.149 -2.592 1.00 96.31 130 ARG A N 1
ATOM 970 C CA . ARG A 1 130 ? -3.912 -18.380 -1.507 1.00 96.31 130 ARG A CA 1
ATOM 971 C C . ARG A 1 130 ? -3.010 -17.173 -1.253 1.00 96.31 130 ARG A C 1
ATOM 973 O O . ARG A 1 130 ? -2.712 -16.876 -0.100 1.00 96.31 130 ARG A O 1
ATOM 980 N N . GLN A 1 131 ? -2.576 -16.485 -2.311 1.00 95.50 131 GLN A N 1
ATOM 981 C CA . GLN A 1 131 ? -1.776 -15.268 -2.175 1.00 95.50 131 GLN A CA 1
ATOM 982 C C . GLN A 1 131 ? -2.598 -14.136 -1.544 1.00 95.50 131 GLN A C 1
ATOM 984 O O . GLN A 1 131 ? -2.100 -13.449 -0.655 1.00 95.50 131 GLN A O 1
ATOM 989 N N . VAL A 1 132 ? -3.849 -13.955 -1.976 1.00 97.12 132 VAL A N 1
ATOM 990 C CA . VAL A 1 132 ? -4.777 -12.967 -1.401 1.00 97.12 132 VAL A CA 1
ATOM 991 C C . VAL A 1 132 ? -5.044 -13.274 0.074 1.00 97.12 132 VAL A C 1
ATOM 993 O O . VAL A 1 132 ? -4.884 -12.388 0.908 1.00 97.12 132 VAL A O 1
ATOM 996 N N . ASP A 1 133 ? -5.330 -14.528 0.423 1.00 97.50 133 ASP A N 1
ATOM 997 C CA . ASP A 1 133 ? -5.562 -14.964 1.804 1.00 97.50 133 ASP A CA 1
ATOM 998 C C . ASP A 1 133 ? -4.342 -14.695 2.697 1.00 97.50 133 ASP A C 1
ATOM 1000 O O . ASP A 1 133 ? -4.489 -14.226 3.826 1.00 97.50 133 ASP A O 1
ATOM 1004 N N . ALA A 1 134 ? -3.127 -14.931 2.188 1.00 97.50 134 ALA A N 1
ATOM 1005 C CA . ALA A 1 134 ? -1.894 -14.625 2.911 1.00 97.50 134 ALA A CA 1
ATOM 1006 C C . ALA A 1 134 ? -1.725 -13.115 3.159 1.00 97.50 134 ALA A C 1
ATOM 1008 O O . ALA A 1 134 ? -1.338 -12.708 4.257 1.00 97.50 134 ALA A O 1
ATOM 1009 N N . ILE A 1 135 ? -2.058 -12.278 2.169 1.00 98.12 135 ILE A N 1
ATOM 1010 C CA . ILE A 1 135 ? -2.045 -10.815 2.316 1.00 98.12 135 ILE A CA 1
ATOM 1011 C C . ILE A 1 135 ? -3.098 -10.375 3.339 1.00 98.12 135 ILE A C 1
ATOM 1013 O O . ILE A 1 135 ? -2.797 -9.555 4.205 1.00 98.12 135 ILE A O 1
ATOM 1017 N N . HIS A 1 136 ? -4.303 -10.946 3.284 1.00 98.38 136 HIS A N 1
ATOM 1018 C CA . HIS A 1 136 ? -5.385 -10.652 4.224 1.00 98.38 136 HIS A CA 1
ATOM 1019 C C . HIS A 1 136 ? -4.995 -11.016 5.654 1.00 98.38 136 HIS A C 1
ATOM 1021 O O . HIS A 1 136 ? -5.180 -10.205 6.558 1.00 98.38 136 HIS A O 1
ATOM 1027 N N . ALA A 1 137 ? -4.408 -12.197 5.856 1.00 98.19 137 ALA A N 1
ATOM 1028 C CA . ALA A 1 137 ? -3.943 -12.642 7.164 1.00 98.19 137 ALA A CA 1
ATOM 1029 C C . ALA A 1 137 ? -2.865 -11.708 7.737 1.00 98.19 137 ALA A C 1
ATOM 1031 O O . ALA A 1 137 ? -2.968 -11.299 8.892 1.00 98.19 137 ALA A O 1
ATOM 1032 N N . TYR A 1 138 ? -1.878 -11.318 6.924 1.00 98.44 138 TYR A N 1
ATOM 1033 C CA . TYR A 1 138 ? -0.826 -10.388 7.342 1.00 98.44 138 TYR A CA 1
ATOM 1034 C C . TYR A 1 138 ? -1.383 -9.002 7.697 1.00 98.44 138 TYR A C 1
ATOM 1036 O O . TYR A 1 138 ? -1.091 -8.476 8.769 1.00 98.44 138 TYR A O 1
ATOM 1044 N N . VAL A 1 139 ? -2.227 -8.420 6.837 1.00 98.31 139 VAL A N 1
ATOM 1045 C CA . VAL A 1 139 ? -2.844 -7.108 7.098 1.00 98.31 139 VAL A CA 1
ATOM 1046 C C . VAL A 1 139 ? -3.712 -7.160 8.356 1.00 98.31 139 VAL A C 1
ATOM 1048 O O . VAL A 1 139 ? -3.595 -6.279 9.203 1.00 98.31 139 VAL A O 1
ATOM 1051 N N . ALA A 1 140 ? -4.535 -8.198 8.519 1.00 98.19 140 ALA A N 1
ATOM 1052 C CA . ALA A 1 140 ? -5.372 -8.371 9.702 1.00 98.19 140 ALA A CA 1
ATOM 1053 C C . ALA A 1 140 ? -4.538 -8.477 10.987 1.00 98.19 140 ALA A C 1
ATOM 1055 O O . ALA A 1 140 ? -4.854 -7.818 11.974 1.00 98.19 140 ALA A O 1
ATOM 1056 N N . GLN A 1 141 ? -3.451 -9.255 10.967 1.00 97.88 141 GLN A N 1
ATOM 1057 C CA . GLN A 1 141 ? -2.540 -9.388 12.103 1.00 97.88 141 GLN A CA 1
ATOM 1058 C C . GLN A 1 141 ? -1.912 -8.039 12.490 1.00 97.88 141 GLN A C 1
ATOM 1060 O O . GLN A 1 141 ? -1.893 -7.675 13.667 1.00 97.88 141 GLN A O 1
ATOM 1065 N N . GLU A 1 142 ? -1.413 -7.285 11.511 1.00 97.69 142 GLU A N 1
ATOM 1066 C CA . GLU A 1 142 ? -0.754 -5.998 11.748 1.00 97.69 142 GLU A CA 1
ATOM 1067 C C . GLU A 1 142 ? -1.724 -4.899 12.200 1.00 97.69 142 GLU A C 1
ATOM 1069 O O . GLU A 1 142 ? -1.353 -4.058 13.027 1.00 97.69 142 GLU A O 1
ATOM 1074 N N . LEU A 1 143 ? -2.957 -4.898 11.680 1.00 96.62 143 LEU A N 1
ATOM 1075 C CA . LEU A 1 143 ? -4.005 -3.982 12.126 1.00 96.62 143 LEU A CA 1
ATOM 1076 C C . LEU A 1 143 ? -4.468 -4.325 13.542 1.00 96.62 143 LEU A C 1
ATOM 1078 O O . LEU A 1 143 ? -4.534 -3.417 14.365 1.00 96.62 143 LEU A O 1
ATOM 1082 N N . ALA A 1 144 ? -4.682 -5.609 13.851 1.00 96.44 144 ALA A N 1
ATOM 1083 C CA . ALA A 1 144 ? -5.055 -6.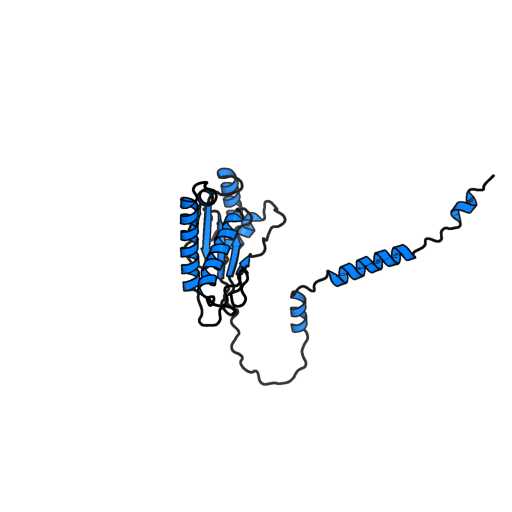071 15.189 1.00 96.44 144 ALA A CA 1
ATOM 1084 C C . ALA A 1 144 ? -4.023 -5.674 16.254 1.00 96.44 144 ALA A C 1
ATOM 1086 O O . ALA A 1 144 ? -4.387 -5.269 17.356 1.00 96.44 144 ALA A O 1
ATOM 1087 N N . ALA A 1 145 ? -2.730 -5.721 15.917 1.00 95.94 145 ALA A N 1
ATOM 1088 C CA . ALA A 1 145 ? -1.650 -5.297 16.811 1.00 95.94 145 ALA A CA 1
ATOM 1089 C C . ALA A 1 145 ? -1.621 -3.778 17.092 1.00 95.94 145 ALA A C 1
ATOM 1091 O O . ALA A 1 145 ? -0.896 -3.338 17.984 1.00 95.94 145 ALA A O 1
ATOM 1092 N N . ARG A 1 146 ? -2.368 -2.976 16.324 1.00 94.19 146 ARG A N 1
ATOM 1093 C CA . ARG A 1 146 ? -2.437 -1.505 16.413 1.00 94.19 146 ARG A CA 1
ATOM 1094 C C . ARG A 1 146 ? -3.845 -1.008 16.747 1.00 94.19 146 ARG A C 1
ATOM 1096 O O . ARG A 1 146 ? -4.141 0.162 16.524 1.00 94.19 146 ARG A O 1
ATOM 1103 N N . GLU A 1 147 ? -4.714 -1.893 17.221 1.00 94.00 147 GLU A N 1
ATOM 1104 C CA . GLU A 1 147 ? -6.051 -1.521 17.669 1.00 94.00 147 GLU A CA 1
ATOM 1105 C C . GLU A 1 147 ? -5.992 -0.752 18.985 1.00 94.00 147 GLU A C 1
ATOM 1107 O O . GLU A 1 147 ? -5.293 -1.140 19.926 1.00 94.00 147 GLU A O 1
ATOM 1112 N N . GLU A 1 148 ? -6.772 0.319 19.062 1.00 91.50 148 GLU A N 1
ATOM 1113 C CA . GLU A 1 148 ? -6.999 1.058 20.297 1.00 91.50 148 GLU A CA 1
ATOM 1114 C C . GLU A 1 148 ? -8.370 0.686 20.876 1.00 91.50 148 GLU A C 1
ATOM 1116 O O . GLU A 1 148 ? -9.271 0.224 20.173 1.00 91.50 148 GLU A O 1
ATOM 1121 N N . ALA A 1 149 ? -8.569 0.863 22.180 1.00 89.94 149 ALA A N 1
ATOM 1122 C CA . ALA A 1 149 ? -9.895 0.678 22.761 1.00 89.94 149 ALA A CA 1
ATOM 1123 C C . ALA A 1 149 ? -10.804 1.851 22.358 1.00 89.94 149 ALA A C 1
ATOM 1125 O O . ALA A 1 149 ? -10.438 3.006 22.556 1.00 89.94 149 ALA A O 1
ATOM 1126 N N . GLY A 1 150 ? -12.003 1.572 21.843 1.00 89.19 150 GLY A N 1
ATOM 1127 C CA . GLY A 1 150 ? -12.979 2.617 21.528 1.00 89.19 150 GLY A CA 1
ATOM 1128 C C . GLY A 1 150 ? -13.824 2.321 20.298 1.00 89.19 150 GLY A C 1
ATOM 1129 O O . GLY A 1 150 ? -13.845 1.201 19.785 1.00 89.19 150 GLY A O 1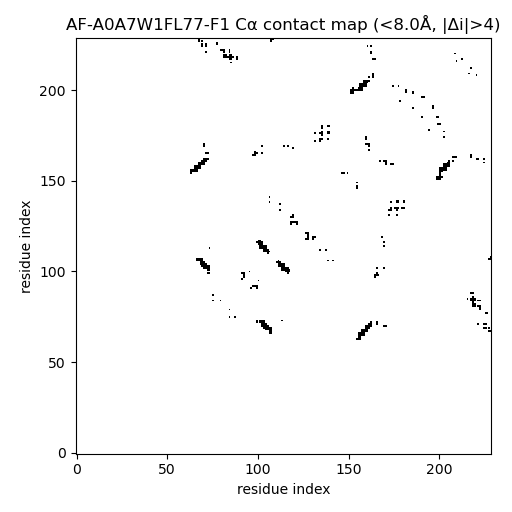
ATOM 1130 N N . ASP A 1 151 ? -14.536 3.348 19.837 1.00 90.00 151 ASP A N 1
ATOM 1131 C CA . ASP A 1 151 ? -15.337 3.271 18.618 1.00 90.00 151 ASP A CA 1
ATOM 1132 C C . ASP A 1 151 ? -14.443 3.155 17.370 1.00 90.00 151 ASP A C 1
ATOM 1134 O O . ASP A 1 151 ? -13.376 3.765 17.286 1.00 90.00 151 ASP A O 1
ATOM 1138 N N . ARG A 1 152 ? -14.902 2.394 16.371 1.00 89.50 152 ARG A N 1
ATOM 1139 C CA . ARG A 1 152 ? -14.208 2.183 15.092 1.00 89.50 152 ARG A CA 1
ATOM 1140 C C . ARG A 1 152 ? -13.974 3.489 14.341 1.00 89.50 152 ARG A C 1
ATOM 1142 O O . ARG A 1 152 ? -12.947 3.630 13.685 1.00 89.50 152 ARG A O 1
ATOM 1149 N N . THR A 1 153 ? -14.901 4.442 14.444 1.00 89.31 153 THR A N 1
ATOM 1150 C CA . THR A 1 153 ? -14.793 5.745 13.764 1.00 89.31 153 THR A CA 1
ATOM 1151 C C . THR A 1 153 ? -13.677 6.627 14.327 1.00 89.31 153 THR A C 1
ATOM 1153 O O . THR A 1 153 ? -13.194 7.517 13.629 1.00 89.31 153 THR A O 1
ATOM 1156 N N . VAL A 1 154 ? -13.253 6.356 15.565 1.00 89.62 154 VAL A N 1
ATOM 1157 C CA . VAL A 1 154 ? -12.212 7.099 16.289 1.00 89.62 154 VAL A CA 1
ATOM 1158 C C . VAL A 1 154 ? -10.847 6.407 16.181 1.00 89.62 154 VAL A C 1
ATOM 1160 O O . VAL A 1 154 ? -9.830 7.010 16.508 1.00 89.62 154 VAL A O 1
ATOM 1163 N N . GLN A 1 155 ? -10.803 5.167 15.678 1.00 92.44 155 GLN A N 1
ATOM 1164 C CA . GLN A 1 155 ? -9.548 4.460 15.414 1.00 92.44 155 GLN A CA 1
ATOM 1165 C C . GLN A 1 155 ? -8.665 5.247 14.450 1.00 92.44 155 GLN A C 1
ATOM 1167 O O . GLN A 1 155 ? -9.158 5.908 13.529 1.00 92.44 155 GLN A O 1
ATOM 1172 N N . SER A 1 156 ? -7.351 5.077 14.593 1.00 93.38 156 SER A N 1
ATOM 1173 C CA . SER A 1 156 ? -6.379 5.661 13.674 1.00 93.38 156 SER A CA 1
ATOM 1174 C C . SER A 1 156 ? -6.738 5.389 12.209 1.00 93.38 156 SER A C 1
ATOM 1176 O O . SER A 1 156 ? -7.063 4.248 11.851 1.00 93.38 156 SER A O 1
ATOM 1178 N N . PRO A 1 157 ? -6.677 6.394 11.327 1.00 93.62 157 PRO A N 1
ATOM 1179 C CA . PRO A 1 157 ? -6.968 6.189 9.920 1.00 93.62 157 PRO A CA 1
ATOM 1180 C C . PRO A 1 157 ? -5.890 5.320 9.262 1.00 93.62 157 PRO A C 1
ATOM 1182 O O . PRO A 1 157 ? -4.723 5.304 9.662 1.00 93.62 157 PRO A O 1
ATOM 1185 N N . VAL A 1 158 ? -6.298 4.581 8.235 1.00 95.56 158 VAL A N 1
ATOM 1186 C CA . VAL A 1 158 ? -5.416 3.752 7.414 1.00 95.56 158 VAL A CA 1
ATOM 1187 C C . VAL A 1 158 ? -5.119 4.483 6.110 1.00 95.56 158 VAL A C 1
ATOM 1189 O O . VAL A 1 158 ? -6.033 4.826 5.353 1.00 95.56 158 VAL A O 1
ATOM 1192 N N . HIS A 1 159 ? -3.835 4.674 5.824 1.00 95.44 159 HIS A N 1
ATOM 1193 C CA . HIS A 1 159 ? -3.355 5.288 4.591 1.00 95.44 159 HIS A CA 1
ATOM 1194 C C . HIS A 1 159 ? -2.568 4.273 3.768 1.00 95.44 159 HIS A C 1
ATOM 1196 O O . HIS A 1 159 ? -1.542 3.752 4.207 1.00 95.44 159 HIS A O 1
ATOM 1202 N N . ILE A 1 160 ? -3.047 4.001 2.556 1.00 96.75 160 ILE A N 1
ATOM 1203 C CA . ILE A 1 160 ? -2.393 3.099 1.609 1.00 96.75 160 ILE A CA 1
ATOM 1204 C C . ILE A 1 160 ? -1.529 3.936 0.671 1.00 96.75 160 ILE A C 1
ATOM 1206 O O . ILE A 1 160 ? -2.036 4.700 -0.153 1.00 96.75 160 ILE A O 1
ATOM 1210 N N . HIS A 1 161 ? -0.219 3.769 0.790 1.00 95.31 161 HIS A N 1
ATOM 1211 C CA . HIS A 1 161 ? 0.787 4.399 -0.048 1.00 95.31 161 HIS A CA 1
ATOM 1212 C C . HIS A 1 161 ? 1.351 3.357 -1.007 1.00 95.31 161 HIS A C 1
ATOM 1214 O O . HIS A 1 16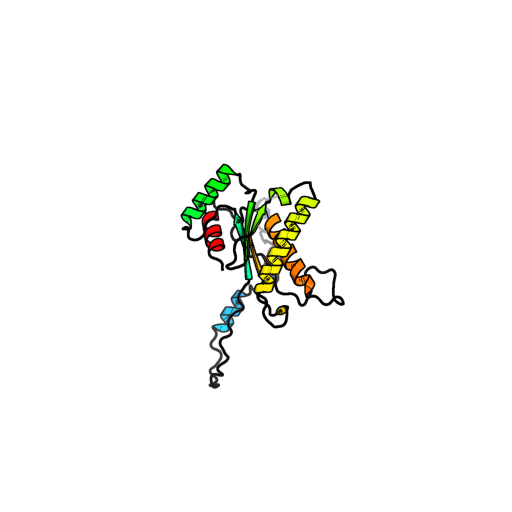1 ? 1.986 2.393 -0.584 1.00 95.31 161 HIS A O 1
ATOM 1220 N N . CYS A 1 162 ? 1.134 3.541 -2.305 1.00 94.25 162 CYS A N 1
ATOM 1221 C CA . CYS A 1 162 ? 1.674 2.655 -3.329 1.00 94.25 162 CYS A CA 1
ATOM 1222 C C . CYS A 1 162 ? 2.593 3.449 -4.248 1.00 94.25 162 CYS A C 1
ATOM 1224 O O . CYS A 1 162 ? 2.178 4.478 -4.780 1.00 94.25 162 CYS A O 1
ATOM 1226 N N . PHE A 1 163 ? 3.830 2.976 -4.416 1.00 93.81 163 PHE A N 1
ATOM 1227 C CA . PHE A 1 163 ? 4.780 3.598 -5.329 1.00 93.81 163 PHE A CA 1
ATOM 1228 C C . PHE A 1 163 ? 4.205 3.679 -6.749 1.00 93.81 163 PHE A C 1
ATOM 1230 O O . PHE A 1 163 ? 3.763 2.670 -7.300 1.00 93.81 163 PHE A O 1
ATOM 1237 N N . SER A 1 164 ? 4.261 4.864 -7.359 1.00 90.75 164 SER A N 1
ATOM 1238 C CA . SER A 1 164 ? 3.651 5.155 -8.663 1.00 90.75 164 SER A CA 1
ATOM 1239 C C . SER A 1 164 ? 4.156 4.278 -9.815 1.00 9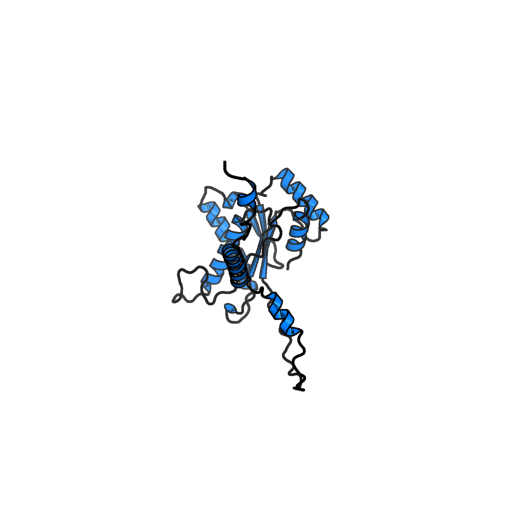0.75 164 SER A C 1
ATOM 1241 O O . SER A 1 164 ? 3.444 4.091 -10.799 1.00 90.75 164 SER A O 1
ATOM 1243 N N . GLY A 1 165 ? 5.364 3.714 -9.698 1.00 89.44 165 GLY A N 1
ATOM 1244 C CA . GLY A 1 165 ? 5.919 2.768 -10.671 1.00 89.44 165 GLY A CA 1
ATOM 1245 C C . GLY A 1 165 ? 5.392 1.329 -10.554 1.00 89.44 165 GLY A C 1
ATOM 1246 O O . GLY A 1 165 ? 5.809 0.472 -11.333 1.00 89.44 165 GLY A O 1
ATOM 1247 N N . LEU A 1 166 ? 4.520 1.028 -9.586 1.00 91.06 166 LEU A N 1
ATOM 1248 C CA . LEU A 1 166 ? 3.907 -0.292 -9.409 1.00 91.06 166 LEU A CA 1
ATOM 1249 C C . LEU A 1 166 ? 2.510 -0.375 -10.037 1.00 91.06 166 LEU A C 1
ATOM 1251 O O . LEU A 1 166 ? 1.844 0.623 -10.299 1.00 91.06 166 LEU A O 1
ATOM 1255 N N . SER A 1 167 ? 2.042 -1.607 -10.252 1.00 90.94 167 SER A N 1
ATOM 1256 C CA . SER A 1 167 ? 0.661 -1.863 -10.668 1.00 90.94 167 SER A CA 1
ATOM 1257 C C . SER A 1 167 ? -0.332 -1.488 -9.565 1.00 90.94 167 SER A C 1
ATOM 1259 O O . SER A 1 167 ? -0.159 -1.875 -8.408 1.00 90.94 167 SER A O 1
ATOM 1261 N N . TRP A 1 168 ? -1.439 -0.843 -9.946 1.00 90.69 168 TRP A N 1
ATOM 1262 C CA . TRP A 1 168 ? -2.571 -0.565 -9.052 1.00 90.69 168 TRP A CA 1
ATOM 1263 C C . TRP A 1 168 ? -3.179 -1.826 -8.423 1.00 90.69 168 TRP A C 1
ATOM 1265 O O . TRP A 1 168 ? -3.796 -1.737 -7.364 1.00 90.69 168 TRP A O 1
ATOM 1275 N N . GLY A 1 169 ? -2.971 -3.002 -9.027 1.00 93.12 169 GLY A N 1
ATOM 1276 C CA . GLY A 1 169 ? -3.434 -4.276 -8.475 1.00 93.12 169 GLY A CA 1
ATOM 1277 C C . GLY A 1 169 ? -2.937 -4.528 -7.049 1.00 93.12 169 GLY A C 1
ATOM 1278 O O . GLY A 1 169 ? -3.706 -5.008 -6.222 1.00 93.12 169 GLY A O 1
ATOM 1279 N N . TYR A 1 170 ? -1.705 -4.121 -6.718 1.00 95.00 170 TYR A N 1
ATOM 1280 C CA . TYR A 1 170 ? -1.197 -4.247 -5.349 1.00 95.00 170 TYR A CA 1
ATOM 1281 C C . TYR A 1 170 ? -2.004 -3.390 -4.368 1.00 95.00 170 TYR A C 1
ATOM 1283 O O . TYR A 1 170 ? -2.442 -3.886 -3.334 1.00 95.00 170 TYR A O 1
ATOM 1291 N N . ALA A 1 171 ? -2.243 -2.120 -4.711 1.00 94.88 171 ALA A N 1
ATOM 1292 C CA . ALA A 1 171 ? -3.006 -1.199 -3.872 1.00 94.88 171 ALA A CA 1
ATOM 1293 C C . ALA A 1 171 ? -4.446 -1.688 -3.646 1.00 94.88 171 ALA A C 1
ATOM 1295 O O . ALA A 1 171 ? -4.962 -1.572 -2.536 1.00 94.88 171 ALA A O 1
ATOM 1296 N N . LEU A 1 172 ? -5.075 -2.268 -4.674 1.00 95.25 172 LEU A N 1
ATOM 1297 C CA . LEU A 1 172 ? -6.437 -2.796 -4.583 1.00 95.25 172 LEU A CA 1
ATOM 1298 C C . LEU A 1 172 ? -6.533 -4.034 -3.690 1.00 95.25 172 LEU A C 1
ATOM 1300 O O . LEU A 1 172 ? -7.432 -4.087 -2.860 1.00 95.25 172 LEU A O 1
ATOM 1304 N N . VAL A 1 173 ? -5.606 -4.990 -3.806 1.00 96.69 173 VAL A N 1
ATOM 1305 C CA . VAL A 1 173 ? -5.600 -6.185 -2.938 1.00 96.69 173 VAL A CA 1
ATOM 1306 C C . VAL A 1 173 ? -5.364 -5.799 -1.478 1.00 96.69 173 VAL A C 1
ATOM 1308 O O . VAL A 1 173 ? -5.979 -6.355 -0.577 1.00 96.69 173 VAL A O 1
ATOM 1311 N N . ILE A 1 174 ? -4.516 -4.802 -1.223 1.00 97.75 174 ILE A N 1
ATOM 1312 C CA . ILE A 1 174 ? -4.296 -4.297 0.137 1.00 97.75 174 ILE A CA 1
ATOM 1313 C C . ILE A 1 174 ? -5.537 -3.579 0.667 1.00 97.75 174 ILE A C 1
ATOM 1315 O O . ILE A 1 174 ? -5.907 -3.766 1.822 1.00 97.75 174 ILE A O 1
ATOM 1319 N N . TYR A 1 175 ? -6.192 -2.767 -0.162 1.00 96.94 175 TYR A N 1
ATOM 1320 C CA . TYR A 1 175 ? -7.447 -2.126 0.217 1.00 96.94 175 TYR A CA 1
ATOM 1321 C C . TYR A 1 175 ? -8.529 -3.159 0.545 1.00 96.94 175 TYR A C 1
ATOM 1323 O O . TYR A 1 175 ? -9.204 -3.017 1.564 1.00 96.94 175 TYR A O 1
ATOM 1331 N N . ASP A 1 176 ? -8.652 -4.208 -0.271 1.00 96.56 176 ASP A N 1
ATOM 1332 C CA . ASP A 1 176 ? -9.561 -5.328 -0.020 1.00 96.56 176 ASP A CA 1
ATOM 1333 C C . ASP A 1 176 ? -9.237 -6.026 1.307 1.00 96.56 176 ASP A C 1
ATOM 1335 O O . ASP A 1 176 ? -10.127 -6.204 2.134 1.00 96.56 176 ASP A O 1
ATOM 1339 N N . ALA A 1 177 ? -7.956 -6.286 1.587 1.00 97.94 177 ALA A N 1
ATOM 1340 C CA . ALA A 1 177 ? -7.504 -6.859 2.853 1.00 97.94 177 ALA A CA 1
ATOM 1341 C C . ALA A 1 177 ? -7.898 -6.007 4.073 1.00 97.94 177 ALA A C 1
ATOM 1343 O O . ALA A 1 177 ? -8.418 -6.530 5.061 1.00 97.94 177 ALA A O 1
ATOM 1344 N N . VAL A 1 178 ? -7.700 -4.684 3.999 1.00 97.06 178 VAL A N 1
ATOM 1345 C CA . VAL A 1 178 ? -8.116 -3.757 5.065 1.00 97.06 178 VAL A CA 1
ATOM 1346 C C . VAL A 1 178 ? -9.637 -3.792 5.231 1.00 97.06 178 VAL A C 1
ATOM 1348 O O . VAL A 1 178 ? -10.135 -3.877 6.352 1.00 97.06 178 VAL A O 1
ATOM 1351 N N . ARG A 1 179 ? -10.402 -3.768 4.133 1.00 94.88 179 ARG A N 1
ATOM 1352 C CA . ARG A 1 179 ? -11.872 -3.804 4.190 1.00 94.88 179 ARG A CA 1
ATOM 1353 C C . ARG A 1 179 ? -12.407 -5.132 4.716 1.00 94.88 179 ARG A C 1
ATOM 1355 O O . ARG A 1 179 ? -13.360 -5.118 5.494 1.00 94.88 179 ARG A O 1
ATOM 1362 N N . ALA A 1 180 ? -11.781 -6.248 4.358 1.00 94.75 180 ALA A N 1
ATOM 1363 C CA . ALA A 1 180 ? -12.108 -7.569 4.876 1.00 94.75 180 ALA A CA 1
ATOM 1364 C C . ALA A 1 180 ? -11.892 -7.649 6.393 1.00 94.75 180 ALA A C 1
ATOM 1366 O O . ALA A 1 180 ? -12.706 -8.252 7.091 1.00 94.75 180 ALA A O 1
ATOM 1367 N N . TYR A 1 181 ? -10.841 -7.008 6.911 1.00 96.12 181 TYR A N 1
ATOM 1368 C CA . TYR A 1 181 ? -10.614 -6.876 8.349 1.00 96.12 181 TYR A CA 1
ATOM 1369 C C . TYR A 1 181 ? -11.686 -5.998 9.021 1.00 96.12 181 TYR A C 1
ATOM 1371 O O . TYR A 1 181 ? -12.342 -6.441 9.962 1.00 96.12 181 TYR A O 1
ATOM 1379 N N . GLU A 1 182 ? -11.976 -4.806 8.485 1.00 93.75 182 GLU A N 1
ATOM 1380 C CA . GLU A 1 182 ? -13.015 -3.919 9.041 1.00 93.75 182 GLU A CA 1
ATOM 1381 C C . GLU A 1 182 ? -14.425 -4.530 9.017 1.00 93.75 182 GLU A C 1
ATOM 1383 O O . GLU A 1 182 ? -15.265 -4.220 9.866 1.00 93.75 182 GLU A O 1
ATOM 1388 N N . ALA A 1 183 ? -14.716 -5.402 8.052 1.00 90.88 183 ALA A N 1
ATOM 1389 C CA . ALA A 1 183 ? -16.002 -6.086 7.943 1.00 90.88 183 ALA A CA 1
ATOM 1390 C C . ALA A 1 183 ? -16.260 -7.095 9.080 1.00 90.88 183 ALA A C 1
ATOM 1392 O O . ALA A 1 183 ? -17.412 -7.491 9.286 1.00 90.88 183 ALA A O 1
ATOM 1393 N N . GLN A 1 184 ? -15.224 -7.507 9.822 1.00 91.75 184 GLN A N 1
ATOM 1394 C CA . GLN A 1 184 ? -15.348 -8.411 10.975 1.00 91.75 184 GLN A CA 1
ATOM 1395 C C . GLN A 1 184 ? -15.945 -7.709 12.202 1.00 91.75 184 GLN A C 1
ATOM 1397 O O . GLN A 1 184 ? -16.539 -8.367 13.052 1.00 91.75 184 GLN A O 1
ATOM 1402 N N . TYR A 1 185 ? -15.837 -6.379 12.265 1.00 89.69 185 TYR A N 1
ATOM 1403 C CA . TYR A 1 185 ? -16.306 -5.557 13.385 1.00 89.69 185 TYR A CA 1
ATOM 1404 C C . TYR A 1 185 ? -17.677 -4.915 13.137 1.00 89.69 185 TYR A C 1
ATOM 1406 O O . TYR A 1 185 ? -18.210 -4.240 14.016 1.00 89.69 185 TYR A O 1
ATOM 1414 N N . GLN A 1 186 ? -18.272 -5.119 11.958 1.00 83.81 186 GLN A N 1
ATOM 1415 C CA . GLN A 1 186 ? -19.623 -4.641 11.684 1.00 83.81 186 GLN A CA 1
ATOM 1416 C C . GLN A 1 186 ? -20.675 -5.540 12.355 1.00 83.81 186 GLN A C 1
ATOM 1418 O O . GLN A 1 186 ? -20.608 -6.766 12.210 1.00 83.81 186 GLN A O 1
ATOM 1423 N N . PRO A 1 187 ? -21.707 -4.967 13.006 1.00 78.38 187 PRO A N 1
ATOM 1424 C CA . PRO A 1 187 ? -22.848 -5.743 13.469 1.00 78.38 187 PRO A CA 1
ATOM 1425 C C . PRO A 1 187 ? -23.522 -6.444 12.284 1.00 78.38 187 PRO A C 1
ATOM 1427 O O . PRO A 1 187 ? -23.814 -5.823 11.260 1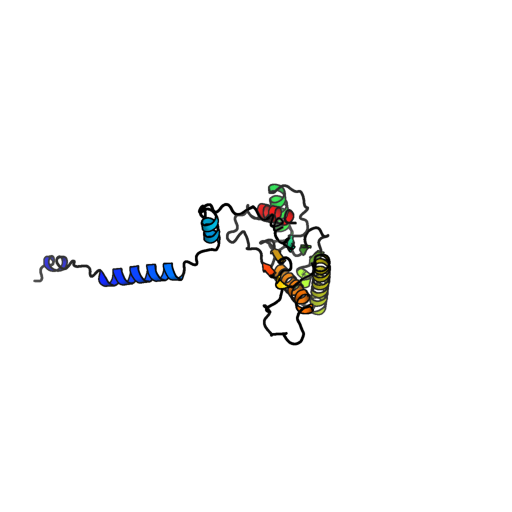.00 78.38 187 PRO A O 1
ATOM 1430 N N . THR A 1 188 ? -23.823 -7.735 12.429 1.00 73.19 188 THR A N 1
ATOM 1431 C CA . THR A 1 188 ? -24.458 -8.563 11.386 1.00 73.19 188 THR A CA 1
ATOM 1432 C C . THR A 1 188 ? -25.803 -8.017 10.904 1.00 73.19 188 THR A C 1
ATOM 1434 O O . THR A 1 188 ? -26.182 -8.258 9.761 1.00 73.19 188 THR A O 1
ATOM 1437 N N . THR A 1 189 ? -26.499 -7.247 11.740 1.00 68.81 189 THR A N 1
ATOM 1438 C CA . THR A 1 189 ? -27.769 -6.577 11.427 1.00 68.81 189 THR A CA 1
ATOM 1439 C C . THR A 1 189 ? -27.634 -5.385 10.475 1.00 68.81 189 THR A C 1
ATOM 1441 O O . THR A 1 189 ? -28.615 -5.043 9.823 1.00 68.81 189 THR A O 1
ATOM 1444 N N . ASN A 1 190 ? -26.439 -4.795 10.342 1.00 61.22 190 ASN A N 1
ATOM 1445 C CA . ASN A 1 190 ? -26.180 -3.587 9.546 1.00 61.22 190 ASN A CA 1
ATOM 1446 C C . ASN A 1 190 ? -25.210 -3.826 8.379 1.00 61.22 190 ASN A C 1
ATOM 1448 O O . ASN A 1 190 ? -24.604 -2.873 7.882 1.00 61.22 190 ASN A O 1
ATOM 1452 N N . ARG A 1 191 ? -25.073 -5.073 7.900 1.00 63.34 191 ARG A N 1
ATOM 1453 C CA . ARG A 1 191 ? -24.369 -5.357 6.637 1.00 63.34 191 ARG A CA 1
ATOM 1454 C C . ARG A 1 191 ? -25.161 -4.787 5.464 1.00 63.34 191 ARG A C 1
ATOM 1456 O O . ARG A 1 191 ? -25.889 -5.485 4.763 1.00 63.34 191 ARG A O 1
ATOM 1463 N N . THR A 1 192 ? -25.027 -3.485 5.267 1.00 60.56 192 THR A N 1
ATOM 1464 C CA . THR A 1 192 ? -25.382 -2.838 4.014 1.00 60.56 192 THR A CA 1
ATOM 1465 C C . THR A 1 192 ? -24.447 -3.363 2.927 1.00 60.56 192 THR A C 1
ATOM 1467 O O . THR A 1 192 ? -23.288 -3.684 3.175 1.00 60.56 192 THR A O 1
ATOM 1470 N N . THR A 1 193 ? -24.932 -3.443 1.691 1.00 62.91 193 THR A N 1
ATOM 1471 C CA . THR A 1 193 ? -24.103 -3.777 0.520 1.00 62.91 193 THR A CA 1
ATOM 1472 C C . THR A 1 193 ? -23.119 -2.657 0.150 1.00 62.91 193 THR A C 1
ATOM 1474 O O . THR A 1 193 ? -22.432 -2.758 -0.864 1.00 62.91 193 THR A O 1
ATOM 1477 N N . SER A 1 194 ? -23.063 -1.572 0.932 1.00 66.94 194 SER A N 1
ATOM 1478 C CA . SER A 1 194 ? -22.123 -0.476 0.727 1.00 66.94 194 SER A CA 1
ATOM 1479 C C . SER A 1 194 ? -20.733 -0.880 1.211 1.00 66.94 194 SER A C 1
ATOM 1481 O O . SER A 1 194 ? -20.540 -1.231 2.371 1.00 66.94 194 SER A O 1
ATOM 1483 N N . VAL A 1 195 ? -19.744 -0.758 0.324 1.00 62.88 195 VAL A N 1
ATOM 1484 C CA . VAL A 1 195 ? -18.312 -0.922 0.644 1.00 62.88 195 VAL A CA 1
ATOM 1485 C C . VAL A 1 195 ? -17.831 0.156 1.634 1.00 62.88 195 VAL A C 1
ATOM 1487 O O . VAL A 1 195 ? -16.831 -0.021 2.327 1.00 62.88 195 VAL A O 1
ATOM 1490 N N . LEU A 1 196 ? -18.564 1.269 1.722 1.00 66.69 196 LEU A N 1
ATOM 1491 C CA . LEU A 1 196 ? -18.365 2.352 2.678 1.00 66.69 196 LEU A CA 1
ATOM 1492 C C . LEU A 1 196 ? -19.504 2.289 3.694 1.00 66.69 196 LEU A C 1
ATOM 1494 O O . LEU A 1 196 ? -20.497 3.004 3.565 1.00 66.69 196 LEU A O 1
ATOM 1498 N N . ALA A 1 197 ? -19.420 1.353 4.634 1.00 68.00 197 ALA A N 1
ATOM 1499 C CA . ALA A 1 197 ? -20.392 1.299 5.712 1.00 68.00 197 ALA A CA 1
ATOM 1500 C C . ALA A 1 197 ? -20.081 2.390 6.739 1.00 68.00 197 ALA A C 1
ATOM 1502 O O . ALA A 1 197 ? -18.929 2.551 7.158 1.00 68.00 197 ALA A O 1
ATOM 1503 N N . ASP A 1 198 ? -21.121 3.102 7.162 1.00 75.25 198 ASP A N 1
ATOM 1504 C CA . ASP A 1 198 ? -21.041 4.010 8.298 1.00 75.25 198 ASP A CA 1
ATOM 1505 C C . ASP A 1 198 ? -20.572 3.237 9.540 1.00 75.25 198 ASP A C 1
ATOM 1507 O O . ASP A 1 198 ? -20.953 2.084 9.759 1.00 75.25 198 ASP A O 1
ATOM 1511 N N . GLY A 1 199 ? -19.713 3.859 10.349 1.00 83.94 199 GLY A N 1
ATOM 1512 C CA . GLY A 1 199 ? -19.167 3.219 11.548 1.00 83.94 199 GLY A CA 1
ATOM 1513 C C . GLY A 1 199 ? -17.895 2.394 11.328 1.00 83.94 199 GLY A C 1
ATOM 1514 O O . GLY A 1 199 ? -17.477 1.694 12.241 1.00 83.94 199 GLY A O 1
ATOM 1515 N N . GLN A 1 200 ? -17.262 2.447 10.153 1.00 89.06 200 GLN A N 1
ATOM 1516 C CA . GLN A 1 200 ? -15.918 1.889 9.953 1.00 89.06 200 GLN A CA 1
ATOM 1517 C C . GLN A 1 200 ? -14.825 2.939 10.140 1.00 89.06 200 GLN A C 1
ATOM 1519 O O . GLN A 1 200 ? -15.067 4.141 10.000 1.00 89.06 200 GLN A O 1
ATOM 1524 N N . ARG A 1 201 ? -13.593 2.478 10.386 1.00 92.00 201 ARG A N 1
ATOM 1525 C CA . ARG A 1 201 ? -12.430 3.367 10.370 1.00 92.00 201 ARG A CA 1
ATOM 1526 C C . ARG A 1 201 ? -12.222 3.969 8.980 1.00 92.00 201 ARG A C 1
ATOM 1528 O O . ARG A 1 201 ? -12.541 3.363 7.949 1.00 92.00 201 ARG A O 1
ATOM 1535 N N . THR A 1 202 ? -11.604 5.143 8.945 1.00 92.38 202 THR A N 1
ATOM 1536 C CA . THR A 1 202 ? -11.236 5.789 7.684 1.00 92.38 202 THR A CA 1
ATOM 1537 C C . THR A 1 202 ? -10.115 5.008 6.997 1.00 92.38 202 THR A C 1
ATOM 1539 O O . THR A 1 202 ? -9.069 4.765 7.591 1.00 92.38 202 THR A O 1
ATOM 1542 N N . VAL A 1 203 ? -10.319 4.644 5.729 1.00 94.31 203 VAL A N 1
ATOM 1543 C CA . VAL A 1 203 ? -9.302 4.020 4.867 1.00 94.31 203 VAL A CA 1
ATOM 1544 C C . VAL A 1 203 ? -9.200 4.845 3.596 1.00 94.31 203 VAL A C 1
ATOM 1546 O O . VAL A 1 203 ? -10.199 5.016 2.891 1.00 94.31 203 VAL A O 1
ATOM 1549 N N . SER A 1 204 ? -8.007 5.346 3.295 1.00 94.12 204 SER A N 1
ATOM 1550 C CA . SER A 1 204 ? -7.764 6.208 2.140 1.00 94.12 204 SER A CA 1
ATOM 1551 C C . SER A 1 204 ? -6.518 5.786 1.370 1.00 94.12 204 SER A C 1
ATOM 1553 O O . SER A 1 204 ? -5.580 5.213 1.923 1.00 94.12 204 SER A O 1
ATOM 1555 N N . PHE A 1 205 ? -6.507 6.089 0.075 1.00 93.38 205 PHE A N 1
ATOM 1556 C CA . PHE A 1 205 ? -5.287 6.042 -0.718 1.00 93.38 205 PHE A CA 1
ATOM 1557 C C . PHE A 1 205 ? -4.562 7.369 -0.552 1.00 93.38 205 PHE A C 1
ATOM 1559 O O . PHE A 1 205 ? -5.165 8.433 -0.716 1.00 93.38 205 PHE A O 1
ATOM 1566 N N . ALA A 1 206 ? -3.271 7.310 -0.245 1.00 87.00 206 ALA A N 1
ATOM 1567 C CA . ALA A 1 206 ? -2.446 8.500 -0.281 1.00 87.00 206 ALA A CA 1
ATOM 1568 C C . ALA A 1 206 ? -2.446 9.066 -1.713 1.00 87.00 206 ALA A C 1
ATOM 1570 O O . ALA A 1 206 ? -2.413 8.295 -2.680 1.00 87.00 206 ALA A O 1
ATOM 1571 N N . PRO A 1 207 ? -2.520 10.398 -1.878 1.00 74.94 207 PRO A N 1
ATOM 1572 C CA . PRO A 1 207 ? -2.565 10.998 -3.199 1.00 74.94 207 PRO A CA 1
ATOM 1573 C C . PRO A 1 207 ? -1.319 10.581 -3.995 1.00 74.94 207 PRO A C 1
ATOM 1575 O O . PRO A 1 207 ? -0.202 10.739 -3.491 1.00 74.94 207 PRO A O 1
ATOM 1578 N N . PRO A 1 208 ? -1.474 10.069 -5.231 1.00 64.44 208 PRO A N 1
ATOM 1579 C CA . PRO A 1 208 ? -0.329 9.760 -6.073 1.00 64.44 208 PRO A CA 1
ATOM 1580 C C . PRO A 1 208 ? 0.428 11.062 -6.335 1.00 64.44 208 PRO A C 1
ATOM 1582 O O . PRO A 1 208 ? -0.115 11.998 -6.927 1.00 64.44 208 PRO A O 1
ATOM 1585 N N . ARG A 1 209 ? 1.673 11.145 -5.857 1.00 64.81 209 ARG A N 1
ATOM 1586 C CA . ARG A 1 209 ? 2.426 12.409 -5.860 1.00 64.81 209 ARG A CA 1
ATOM 1587 C C . ARG A 1 209 ? 2.864 12.847 -7.256 1.00 64.81 209 ARG A C 1
ATOM 1589 O O . ARG A 1 209 ? 3.090 14.032 -7.479 1.00 64.81 209 ARG A O 1
ATOM 1596 N N . LEU A 1 210 ? 2.935 11.926 -8.214 1.00 60.03 210 LEU A N 1
ATOM 1597 C CA . LEU A 1 210 ? 3.431 12.199 -9.561 1.00 60.03 210 LEU A CA 1
ATOM 1598 C C . LEU A 1 210 ? 2.351 11.908 -10.609 1.00 60.03 210 LEU A C 1
ATOM 1600 O O . LEU A 1 210 ? 2.384 10.886 -11.283 1.00 60.03 210 LEU A O 1
ATOM 1604 N N . ARG A 1 211 ? 1.397 12.834 -10.798 1.00 50.28 211 ARG A N 1
ATOM 1605 C CA . ARG A 1 211 ? 0.537 12.821 -12.006 1.00 50.28 211 ARG A CA 1
ATOM 1606 C C . ARG A 1 211 ? 1.308 13.179 -13.286 1.00 50.28 211 ARG A C 1
ATOM 1608 O O . ARG A 1 211 ? 0.836 12.872 -14.371 1.00 50.28 211 ARG A O 1
ATOM 1615 N N . ASN A 1 212 ? 2.505 13.758 -13.153 1.00 52.94 212 ASN A N 1
ATOM 1616 C CA . ASN A 1 212 ? 3.401 14.116 -14.251 1.00 52.94 212 ASN A CA 1
ATOM 1617 C C . ASN A 1 212 ? 4.794 13.533 -13.970 1.00 52.94 212 ASN A C 1
ATOM 1619 O O . ASN A 1 212 ? 5.575 14.128 -13.228 1.00 52.94 212 ASN A O 1
ATOM 1623 N N . HIS A 1 213 ? 5.098 12.355 -14.522 1.00 54.75 213 HIS A N 1
ATOM 1624 C CA . HIS A 1 213 ? 6.415 11.727 -14.392 1.00 54.75 213 HIS A CA 1
ATOM 1625 C C . HIS A 1 213 ? 7.503 12.629 -14.992 1.00 54.75 213 HIS A C 1
ATOM 1627 O O . HIS A 1 213 ? 7.701 12.656 -16.206 1.00 54.75 213 HIS A O 1
ATOM 1633 N N . THR A 1 214 ? 8.263 13.328 -14.155 1.00 60.88 214 THR A N 1
ATOM 1634 C CA . THR A 1 214 ? 9.640 13.663 -14.519 1.00 60.88 214 THR A CA 1
ATOM 1635 C C . THR A 1 214 ? 10.503 12.452 -14.175 1.00 60.88 214 THR A C 1
ATOM 1637 O O . THR A 1 214 ? 10.287 11.794 -13.157 1.00 60.88 214 THR A O 1
ATOM 1640 N N . VAL A 1 215 ? 11.480 12.128 -15.028 1.00 62.44 215 VAL A N 1
ATOM 1641 C CA . VAL A 1 215 ? 12.381 10.965 -14.857 1.00 62.44 215 VAL A CA 1
ATOM 1642 C C . VAL A 1 215 ? 13.077 10.966 -13.483 1.00 62.44 215 VAL A C 1
ATOM 1644 O O . VAL A 1 215 ? 13.433 9.910 -1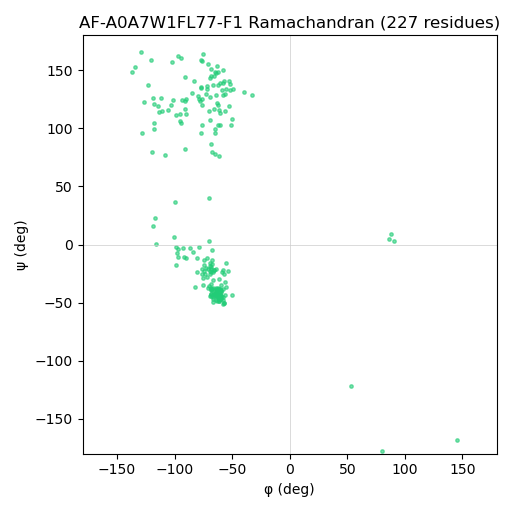2.970 1.00 62.44 215 VAL A O 1
ATOM 1647 N N . ASN A 1 216 ? 13.187 12.140 -12.855 1.00 70.38 216 ASN A N 1
ATOM 1648 C CA . ASN A 1 216 ? 13.863 12.356 -11.578 1.00 70.38 216 ASN A CA 1
ATOM 1649 C C . ASN A 1 216 ? 12.936 12.274 -10.347 1.00 70.38 216 ASN A C 1
ATOM 1651 O O . ASN A 1 216 ? 13.411 12.424 -9.227 1.00 70.38 216 ASN A O 1
ATOM 1655 N N . GLY A 1 217 ? 11.622 12.083 -10.522 1.00 85.19 217 GLY A N 1
ATOM 1656 C CA . GLY A 1 217 ? 10.668 12.068 -9.403 1.00 85.19 217 GLY A CA 1
ATOM 1657 C C . GLY A 1 217 ? 10.607 10.741 -8.637 1.00 85.19 217 GLY A C 1
ATOM 1658 O O . GLY A 1 217 ? 10.229 10.724 -7.468 1.00 85.19 217 GLY A O 1
ATOM 1659 N N . SER A 1 218 ? 10.988 9.629 -9.272 1.00 89.25 218 SER A N 1
ATOM 1660 C CA . SER A 1 218 ? 10.820 8.285 -8.704 1.00 89.25 218 SER A CA 1
ATOM 1661 C C . SER A 1 218 ? 11.707 8.027 -7.484 1.00 89.25 218 SER A C 1
ATOM 1663 O O . SER A 1 218 ? 11.247 7.420 -6.521 1.00 89.25 218 SER A O 1
ATOM 1665 N N . GLY A 1 219 ? 12.956 8.504 -7.493 1.00 91.12 219 GLY A N 1
ATOM 1666 C CA . GLY A 1 219 ? 13.864 8.376 -6.350 1.00 91.12 219 GLY A CA 1
ATOM 1667 C C . GLY A 1 219 ? 13.361 9.124 -5.120 1.00 91.12 219 GLY A C 1
ATOM 1668 O O . GLY A 1 219 ? 13.375 8.572 -4.021 1.00 91.12 219 GLY A O 1
ATOM 1669 N N . ARG A 1 220 ? 12.829 10.337 -5.320 1.00 91.81 220 ARG A N 1
ATOM 1670 C CA . ARG A 1 220 ? 12.202 11.132 -4.259 1.00 91.81 220 ARG A CA 1
ATOM 1671 C C . ARG A 1 220 ? 11.000 10.431 -3.652 1.00 91.81 220 ARG A C 1
ATOM 1673 O O . ARG A 1 220 ? 10.908 10.325 -2.436 1.00 91.81 220 ARG A O 1
ATOM 1680 N N . GLU A 1 221 ? 10.095 9.935 -4.490 1.00 92.00 221 GLU A N 1
ATOM 1681 C CA . GLU A 1 221 ? 8.916 9.212 -4.017 1.00 92.00 221 GLU A CA 1
ATOM 1682 C C . GLU A 1 221 ? 9.314 7.968 -3.210 1.00 92.00 221 GLU A C 1
ATOM 1684 O O . GLU A 1 221 ? 8.817 7.773 -2.105 1.00 92.00 221 GLU A O 1
ATOM 1689 N N . LEU A 1 222 ? 10.254 7.157 -3.709 1.00 92.81 222 LEU A N 1
ATOM 1690 C CA . LEU A 1 222 ? 10.756 5.992 -2.973 1.00 92.81 222 LEU A CA 1
ATOM 1691 C C . LEU A 1 222 ? 11.400 6.385 -1.640 1.00 92.81 222 LEU A C 1
ATOM 1693 O O . LEU A 1 222 ? 11.123 5.738 -0.631 1.00 92.81 222 LEU A O 1
ATOM 1697 N N . TRP A 1 223 ? 12.207 7.449 -1.618 1.00 93.25 223 TRP A N 1
ATOM 1698 C CA . TRP A 1 223 ? 12.802 7.978 -0.391 1.00 93.25 223 TRP A CA 1
ATOM 1699 C C . TRP A 1 223 ? 11.719 8.358 0.626 1.00 93.25 223 TRP A C 1
ATOM 1701 O O . TRP A 1 223 ? 11.728 7.850 1.748 1.00 93.25 223 TRP A O 1
ATOM 1711 N N . GLU A 1 224 ? 10.723 9.147 0.212 1.00 91.94 224 GLU A N 1
ATOM 1712 C CA . GLU A 1 224 ? 9.590 9.540 1.056 1.00 91.94 224 GLU A CA 1
ATOM 1713 C C . GLU A 1 224 ? 8.853 8.302 1.600 1.00 91.94 224 GLU A C 1
ATOM 1715 O O . GLU A 1 224 ? 8.690 8.164 2.813 1.00 91.94 224 GLU A O 1
ATOM 1720 N N . LEU A 1 225 ? 8.496 7.348 0.733 1.00 92.81 225 LEU A N 1
ATOM 1721 C CA . LEU A 1 225 ? 7.800 6.113 1.115 1.00 92.81 225 LEU A CA 1
ATOM 1722 C C . LEU A 1 225 ? 8.604 5.257 2.103 1.00 92.81 225 LEU A C 1
ATOM 1724 O O . LEU A 1 225 ? 8.053 4.702 3.057 1.00 92.81 225 LEU A O 1
ATOM 1728 N N . THR A 1 226 ? 9.917 5.138 1.912 1.00 91.81 226 THR A N 1
ATOM 1729 C CA . THR A 1 226 ? 10.776 4.341 2.806 1.00 91.81 226 THR A CA 1
ATOM 1730 C C . THR A 1 226 ? 10.933 4.967 4.192 1.00 91.81 226 THR A C 1
ATOM 1732 O O . THR A 1 226 ? 11.136 4.238 5.175 1.00 91.81 226 THR A O 1
ATOM 1735 N N . ASN A 1 227 ? 10.771 6.289 4.276 1.00 91.19 227 ASN A N 1
ATOM 1736 C CA . ASN A 1 227 ? 10.868 7.076 5.498 1.00 91.19 227 ASN A CA 1
ATOM 1737 C C . ASN A 1 227 ? 9.518 7.260 6.214 1.00 91.19 227 ASN A C 1
ATOM 1739 O O . ASN A 1 227 ? 9.520 7.665 7.375 1.00 91.19 227 ASN A O 1
ATOM 1743 N N . LEU A 1 228 ? 8.390 6.901 5.588 1.00 88.88 228 LEU A N 1
ATOM 1744 C CA . LEU A 1 228 ? 7.091 6.827 6.266 1.00 88.88 228 LEU A CA 1
ATOM 1745 C C . LEU A 1 228 ? 7.109 5.735 7.349 1.00 88.88 228 LEU A C 1
ATOM 1747 O O . LEU A 1 228 ? 7.498 4.587 7.081 1.00 88.88 228 LEU A O 1
ATOM 1751 N N . GLN A 1 229 ? 6.693 6.096 8.563 1.00 77.81 229 GLN A N 1
ATOM 1752 C CA . GLN A 1 229 ? 6.549 5.209 9.725 1.00 77.81 229 GLN A CA 1
ATOM 1753 C C . GLN A 1 229 ? 5.089 4.956 10.071 1.00 77.81 229 GLN A C 1
ATOM 1755 O O . GLN A 1 229 ? 4.239 5.786 9.693 1.00 77.81 229 GLN A O 1
#

Foldseek 3Di:
DDDPVVVPPPPPPPCVVVVVVVVVVVVVCVVPPDPDPVVVVVVVVPPDDDDPDDPPPPPPPPDADAWEWFKAAPPDDFPDDLVVLLVSQVVQCVPCNLAHQWIWIDTAPDDTDIQGNCQCVDPPPVSNVVSLVVLLVVLLVSVVVQDDPDFQQPHHEYEYEYQPSYDCSVVVSNVVSVLVNQVVPDDPVQPDVDSDGPRHYHYYYDPHPPPPDDSSVRSVSSNVSSPGD

Secondary structure (DSSP, 8-state):
---TTGGGS------HHHHHHHHHHHHHHHHH----TTHHHHGGGS-----------PPP-PPP--EEEEEEETT--TT--HHHHHHHHHHHHHHH-SS-SEEEEEETTSPPEEEEHHHHT-S-HHHHHHHHHHHHHHHHHHHHTTPPSS-GGGSPPEEEEE-TTS-HHHHHHHHHHHHHHHTTSS-GGG--S-SS-TTSPPEEEPPPS-SS--TTHHHHHHHHHHH--

Solvent-accessible surface area (backbone atoms only — not comparable to full-atom values): 13953 Å² total; per-residue (Å²): 138,84,68,79,71,66,77,70,71,75,77,71,78,76,56,67,67,56,51,53,54,52,50,53,52,51,52,49,46,62,74,66,57,67,83,58,76,71,62,64,58,56,65,73,70,53,84,74,79,91,67,97,63,78,82,71,82,67,72,80,81,73,75,74,70,59,44,34,37,36,36,42,60,63,93,72,70,79,91,63,55,44,68,55,40,33,52,52,48,54,49,48,35,69,77,56,39,77,53,60,56,37,31,28,41,26,56,42,90,50,83,62,47,79,41,55,50,58,48,71,68,42,90,51,62,68,60,26,48,54,54,50,51,52,50,28,52,51,47,39,52,59,49,62,78,67,64,73,93,75,60,45,61,74,40,54,39,36,35,42,40,60,48,85,65,51,65,66,66,60,55,51,55,50,50,50,21,53,49,59,46,58,58,72,74,52,59,84,91,68,73,58,94,50,95,77,54,88,72,49,50,53,73,47,71,52,77,76,86,65,90,68,83,50,96,76,48,59,10,50,52,51,42,54,56,64,68,57,82